Protein AF-A0A6G6WGW1-F1 (afdb_monomer_lite)

Foldseek 3Di:
DDDDDDDDDDDDDPPPPDQVVQLVLVQVVVCVQFPPPKDRKDKWLADPPDPPQFPDKWKWFFPPASSHGFKTFTLLALLSLVVLVVRDDPPPVCVVVSVVSSVCSNVVVSNVVSGIMIMMTHTPVCVVVTDGNQVVVCVVLVAGWDWMWGSHDDDPLDWIKIQIAGSNGDTPDIDTDQPDPNNVVVRVVVVVVVVVVVVVVDPDDDDDPPDDPDPPPDDDDDDDDDDDDDDDDDDDDDDDDDDDDDDDDDDDDDDDDDD

Organism: NCBI:txid2712223

Structure (mmCIF, N/CA/C/O backbone):
data_AF-A0A6G6WGW1-F1
#
_entry.id   AF-A0A6G6WGW1-F1
#
loop_
_atom_site.group_PDB
_atom_site.id
_atom_site.type_symbol
_atom_site.label_atom_id
_atom_site.label_alt_id
_atom_site.label_comp_id
_atom_site.label_asym_id
_atom_site.label_entity_id
_atom_site.label_seq_id
_atom_site.pdbx_PDB_ins_code
_atom_site.Cartn_x
_atom_site.Cartn_y
_atom_site.Cartn_z
_atom_site.occupancy
_atom_site.B_iso_or_equiv
_atom_site.auth_seq_id
_atom_site.auth_comp_id
_atom_site.auth_asym_id
_atom_site.auth_atom_id
_atom_site.pdbx_PDB_model_num
ATOM 1 N N . MET A 1 1 ? -21.295 14.536 -57.685 1.00 41.16 1 MET A N 1
ATOM 2 C CA . MET A 1 1 ? -21.257 14.049 -56.289 1.00 41.16 1 MET A CA 1
ATOM 3 C C . MET A 1 1 ? -19.932 13.337 -56.088 1.00 41.16 1 MET A C 1
ATOM 5 O O . MET A 1 1 ? -19.728 12.278 -56.663 1.00 41.16 1 MET A O 1
ATOM 9 N N . THR A 1 2 ? -18.999 13.982 -55.393 1.00 29.92 2 THR A N 1
ATOM 10 C CA . THR A 1 2 ? -17.590 13.571 -55.320 1.00 29.92 2 THR A CA 1
ATOM 11 C C . THR A 1 2 ? -17.346 12.821 -54.016 1.00 29.92 2 THR A C 1
ATOM 13 O O . THR A 1 2 ? -17.628 13.341 -52.940 1.00 29.92 2 THR A O 1
ATOM 16 N N . VAL A 1 3 ? -16.854 11.587 -54.122 1.00 37.38 3 VAL A N 1
ATOM 17 C CA . VAL A 1 3 ? -16.514 10.716 -52.991 1.00 37.38 3 VAL A CA 1
ATOM 18 C C . VAL A 1 3 ? -15.101 11.061 -52.520 1.00 37.38 3 VAL A C 1
ATOM 20 O O . VAL A 1 3 ? -14.126 10.770 -53.211 1.00 37.38 3 VAL A O 1
ATOM 23 N N . THR A 1 4 ? -14.984 11.680 -51.344 1.00 33.56 4 THR A N 1
ATOM 24 C CA . THR A 1 4 ? -13.693 11.932 -50.688 1.00 33.56 4 THR A CA 1
ATOM 25 C C . THR A 1 4 ? -13.312 10.730 -49.831 1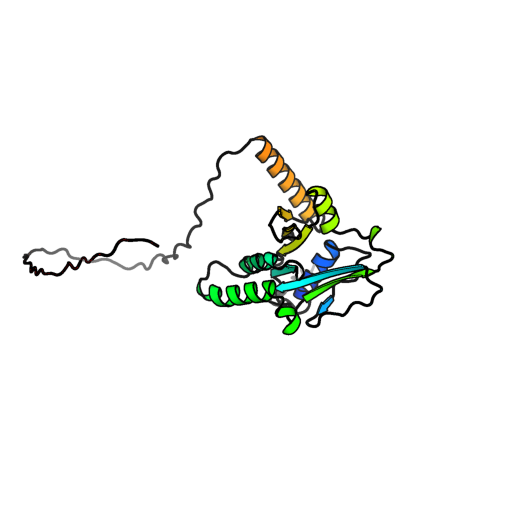.00 33.56 4 THR A C 1
ATOM 27 O O . THR A 1 4 ? -13.997 10.370 -48.876 1.00 33.56 4 THR A O 1
ATOM 30 N N . ARG A 1 5 ? -12.204 10.093 -50.206 1.00 31.05 5 ARG A N 1
ATOM 31 C CA . ARG A 1 5 ? -11.598 8.938 -49.542 1.00 31.05 5 ARG A CA 1
ATOM 32 C C . ARG A 1 5 ? -10.909 9.395 -48.250 1.00 31.05 5 ARG A C 1
ATOM 34 O O . ARG A 1 5 ? -10.010 10.227 -48.303 1.00 31.05 5 ARG A O 1
ATOM 41 N N . ALA A 1 6 ? -11.327 8.855 -47.106 1.00 35.00 6 ALA A N 1
ATOM 42 C CA . ALA A 1 6 ? -10.693 9.110 -45.815 1.00 35.00 6 ALA A CA 1
ATOM 43 C C . ALA A 1 6 ? -9.309 8.440 -45.735 1.00 35.00 6 ALA A C 1
ATOM 45 O O . ALA A 1 6 ? -9.146 7.257 -46.044 1.00 35.00 6 ALA A O 1
ATOM 46 N N . THR A 1 7 ? -8.316 9.223 -45.330 1.00 39.44 7 THR A N 1
ATOM 47 C CA . THR A 1 7 ? -6.932 8.831 -45.038 1.00 39.44 7 THR A CA 1
ATOM 48 C C . THR A 1 7 ? -6.892 7.903 -43.814 1.00 39.44 7 THR A C 1
ATOM 50 O O . THR A 1 7 ? -7.608 8.170 -42.846 1.00 39.44 7 THR A O 1
ATOM 53 N N . PRO A 1 8 ? -6.077 6.831 -43.789 1.00 36.69 8 PRO A N 1
ATOM 54 C CA . PRO A 1 8 ? -5.968 5.988 -42.605 1.00 36.69 8 PRO A CA 1
ATOM 55 C C . PRO A 1 8 ? -5.251 6.745 -41.482 1.00 36.69 8 PRO A C 1
ATOM 57 O O . PRO A 1 8 ? -4.167 7.294 -41.682 1.00 36.69 8 PRO A O 1
ATOM 60 N N . ALA A 1 9 ? -5.868 6.759 -40.300 1.00 38.53 9 ALA A N 1
ATOM 61 C CA . ALA A 1 9 ? -5.257 7.250 -39.076 1.00 38.53 9 ALA A CA 1
ATOM 62 C C . ALA A 1 9 ? -3.968 6.465 -38.794 1.00 38.53 9 ALA A C 1
ATOM 64 O O . ALA A 1 9 ? -3.958 5.233 -38.753 1.00 38.53 9 ALA A O 1
ATOM 65 N N . THR A 1 10 ? -2.876 7.200 -38.621 1.00 35.84 10 THR A N 1
ATOM 66 C CA . THR A 1 10 ? -1.578 6.695 -38.197 1.00 35.84 10 THR A CA 1
ATOM 67 C C . THR A 1 10 ? -1.739 5.963 -36.868 1.00 35.84 10 THR A C 1
ATOM 69 O O . THR A 1 10 ? -2.192 6.521 -35.871 1.00 35.84 10 THR A O 1
ATOM 72 N N . ASN A 1 11 ? -1.393 4.681 -36.883 1.00 35.88 11 ASN A N 1
ATOM 73 C CA . ASN A 1 11 ? -1.438 3.786 -35.741 1.00 35.88 11 ASN A CA 1
ATOM 74 C C . ASN A 1 11 ? -0.306 4.186 -34.777 1.00 35.88 11 ASN A C 1
ATOM 76 O O . ASN A 1 11 ? 0.854 3.834 -34.994 1.00 35.88 11 ASN A O 1
ATOM 80 N N . THR A 1 12 ? -0.615 4.998 -33.765 1.00 41.59 12 THR A N 1
ATOM 81 C CA . THR A 1 12 ? 0.349 5.383 -32.726 1.00 41.59 12 THR A CA 1
ATOM 82 C C . THR A 1 12 ? 0.582 4.190 -31.803 1.00 41.59 12 THR A C 1
ATOM 84 O O . THR A 1 12 ? -0.305 3.786 -31.054 1.00 41.59 12 THR A O 1
ATOM 87 N N . ASP A 1 13 ? 1.784 3.625 -31.873 1.00 32.69 13 ASP A N 1
ATOM 88 C CA . ASP A 1 13 ? 2.286 2.578 -30.983 1.00 32.69 13 ASP A CA 1
ATOM 89 C C . ASP A 1 13 ? 2.139 3.000 -29.497 1.00 32.69 13 ASP A C 1
ATOM 91 O O . ASP A 1 13 ? 2.708 4.019 -29.092 1.00 32.69 13 ASP A O 1
ATOM 95 N N . PRO A 1 14 ? 1.398 2.255 -28.649 1.00 40.69 14 PRO A N 1
ATOM 96 C CA . PRO A 1 14 ? 1.191 2.595 -27.237 1.00 40.69 14 PRO A CA 1
ATOM 97 C C . PRO A 1 14 ? 2.429 2.376 -26.343 1.00 40.69 14 PRO A C 1
ATOM 99 O O . PRO A 1 14 ? 2.333 2.470 -25.119 1.00 40.69 14 PRO A O 1
ATOM 102 N N . SER A 1 15 ? 3.601 2.088 -26.913 1.00 38.56 15 SER A N 1
ATOM 103 C CA . SER A 1 15 ? 4.801 1.708 -26.153 1.00 38.56 15 SER A CA 1
ATOM 104 C C . SER A 1 15 ? 5.638 2.883 -25.616 1.00 38.56 15 SER A C 1
ATOM 106 O O . SER A 1 15 ? 6.600 2.660 -24.875 1.00 38.56 15 SER A O 1
ATOM 108 N N . ALA A 1 16 ? 5.275 4.133 -25.914 1.00 38.50 16 ALA A N 1
ATOM 109 C CA . ALA A 1 16 ? 5.949 5.321 -25.384 1.00 38.50 16 ALA A CA 1
ATOM 110 C C . ALA A 1 16 ? 5.237 5.871 -24.130 1.00 38.50 16 ALA A C 1
ATOM 112 O O . ALA A 1 16 ? 4.628 6.939 -24.148 1.00 38.50 16 ALA A O 1
ATOM 113 N N . GLU A 1 17 ? 5.310 5.145 -23.009 1.00 46.69 17 GLU A N 1
ATOM 114 C CA . GLU A 1 17 ? 4.933 5.700 -21.700 1.00 46.69 17 GLU A CA 1
ATOM 115 C C . GLU A 1 17 ? 5.884 6.862 -21.348 1.00 46.69 17 GLU A C 1
ATOM 117 O O . GLU A 1 17 ? 7.039 6.648 -20.969 1.00 46.69 17 GLU A O 1
ATOM 122 N N . SER A 1 18 ? 5.405 8.105 -21.470 1.00 43.75 18 SER A N 1
ATOM 123 C CA . SER A 1 18 ? 6.143 9.298 -21.039 1.00 43.75 18 SER A CA 1
ATOM 124 C C . SER A 1 18 ? 6.570 9.171 -19.566 1.00 43.75 18 SER A C 1
ATOM 126 O O . SER A 1 18 ? 5.731 8.844 -18.723 1.00 43.75 18 SER A O 1
ATOM 128 N N . PRO A 1 19 ? 7.829 9.486 -19.196 1.00 42.78 19 PRO A N 1
ATOM 129 C CA . PRO A 1 19 ? 8.365 9.286 -17.841 1.00 42.78 19 PRO A CA 1
ATOM 130 C C . PRO A 1 19 ? 7.548 9.931 -16.709 1.00 42.78 19 PRO A C 1
ATOM 132 O O . PRO A 1 19 ? 7.599 9.459 -15.573 1.00 42.78 19 PRO A O 1
ATOM 135 N N . GLY A 1 20 ? 6.788 10.990 -17.010 1.00 55.84 20 GLY A N 1
ATOM 136 C CA . GLY A 1 20 ? 5.889 11.654 -16.065 1.00 55.84 20 GLY A CA 1
ATOM 137 C C . GLY A 1 20 ? 4.577 10.905 -15.802 1.00 55.84 20 GLY A C 1
ATOM 138 O O . GLY A 1 20 ? 4.024 11.027 -14.714 1.00 55.84 20 GLY A O 1
ATOM 139 N N . ALA A 1 21 ? 4.096 10.083 -16.740 1.00 59.78 21 ALA A N 1
ATOM 140 C CA . ALA A 1 21 ? 2.796 9.413 -16.638 1.00 59.78 21 ALA A CA 1
ATOM 141 C C . ALA A 1 21 ? 2.765 8.336 -15.539 1.00 59.78 21 ALA A C 1
ATOM 143 O O . ALA A 1 21 ? 1.763 8.169 -14.848 1.00 59.78 21 ALA A O 1
ATOM 144 N N . SER A 1 22 ? 3.879 7.636 -15.332 1.00 61.06 22 SER A N 1
ATOM 145 C CA . SER A 1 22 ? 3.984 6.551 -14.353 1.00 61.06 22 SER A CA 1
ATOM 146 C C . SER A 1 22 ? 4.086 7.040 -12.908 1.00 61.06 22 SER A C 1
ATOM 148 O O . SER A 1 22 ? 3.376 6.539 -12.037 1.00 61.06 22 SER A O 1
ATOM 150 N N . ALA A 1 23 ? 4.926 8.046 -12.643 1.00 70.44 23 ALA A N 1
ATOM 151 C CA . ALA A 1 23 ? 4.956 8.710 -11.339 1.00 70.44 23 ALA A CA 1
ATOM 152 C C . ALA A 1 23 ? 3.617 9.412 -11.061 1.00 70.44 23 ALA A C 1
ATOM 154 O O . ALA A 1 23 ? 3.115 9.347 -9.940 1.00 70.44 23 ALA A O 1
ATOM 155 N N . SER A 1 24 ? 3.001 9.985 -12.104 1.00 78.56 24 SER A N 1
ATOM 156 C CA . SER A 1 24 ? 1.653 10.549 -12.035 1.00 78.56 24 SER A CA 1
ATOM 157 C C . SER A 1 24 ? 0.616 9.512 -11.597 1.00 78.56 24 SER A C 1
ATOM 159 O O . SER A 1 24 ? -0.182 9.820 -10.722 1.00 78.56 24 SER A O 1
ATOM 161 N N . TYR A 1 25 ? 0.678 8.266 -12.085 1.00 82.62 25 TYR A N 1
ATOM 162 C CA . TYR A 1 25 ? -0.261 7.215 -11.670 1.00 82.62 25 TYR A CA 1
ATOM 163 C C . TYR A 1 25 ? -0.134 6.832 -10.186 1.00 82.62 25 TYR A C 1
ATOM 165 O O . TYR A 1 25 ? -1.142 6.694 -9.499 1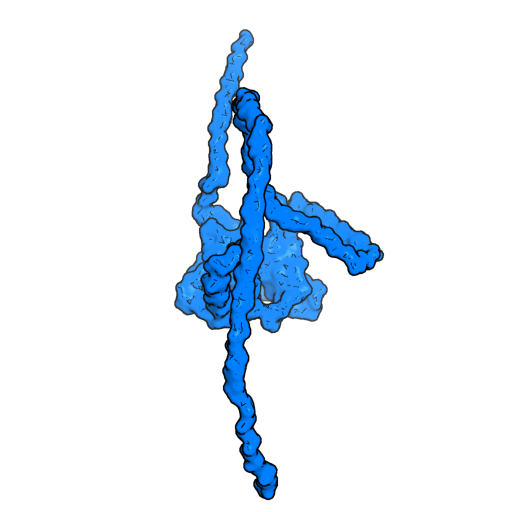.00 82.62 25 TYR A O 1
ATOM 173 N N . ALA A 1 26 ? 1.085 6.700 -9.649 1.00 86.75 26 ALA A N 1
ATOM 174 C CA . ALA A 1 26 ? 1.261 6.451 -8.213 1.00 86.75 26 ALA A CA 1
ATOM 175 C C . ALA A 1 26 ? 0.699 7.606 -7.362 1.00 86.75 26 ALA A C 1
ATOM 177 O O . ALA A 1 26 ? 0.034 7.362 -6.358 1.00 86.75 26 ALA A O 1
ATOM 178 N N . SER A 1 27 ? 0.917 8.853 -7.794 1.00 89.75 27 SER A N 1
ATOM 179 C CA . SER A 1 27 ? 0.338 10.045 -7.165 1.00 89.75 27 SER A CA 1
ATOM 180 C C . SER A 1 27 ? -1.186 10.135 -7.328 1.00 89.75 27 SER A C 1
ATOM 182 O O . SER A 1 27 ? -1.864 10.611 -6.427 1.00 89.75 27 SER A O 1
ATOM 184 N N . GLU A 1 28 ? -1.743 9.689 -8.453 1.00 89.00 28 GLU A N 1
ATOM 185 C CA . GLU A 1 28 ? -3.189 9.620 -8.708 1.00 89.00 28 GLU A CA 1
ATOM 186 C C . GLU A 1 28 ? -3.859 8.635 -7.748 1.00 89.00 28 GLU A C 1
ATOM 188 O O . GLU A 1 28 ? -4.812 8.996 -7.061 1.00 89.00 28 GLU A O 1
ATOM 193 N N . VAL A 1 29 ? -3.299 7.429 -7.618 1.00 89.75 29 VAL A N 1
ATOM 194 C CA . VAL A 1 29 ? -3.785 6.442 -6.647 1.00 89.75 29 VAL A CA 1
ATOM 195 C C . VAL A 1 29 ? -3.624 6.962 -5.219 1.00 89.75 29 VAL A C 1
ATOM 197 O O . VAL A 1 29 ? -4.532 6.809 -4.415 1.00 89.75 29 VAL A O 1
ATOM 200 N N . ALA A 1 30 ? -2.520 7.631 -4.892 1.00 92.06 30 ALA A N 1
ATOM 201 C CA . ALA A 1 30 ? -2.340 8.211 -3.566 1.00 92.06 30 ALA A CA 1
ATOM 202 C C . ALA A 1 30 ? -3.386 9.301 -3.242 1.00 92.06 30 ALA A C 1
ATOM 204 O O . ALA A 1 30 ? -3.954 9.285 -2.155 1.00 92.06 30 ALA A O 1
ATOM 205 N N . ARG A 1 31 ? -3.735 10.176 -4.198 1.00 92.69 31 ARG A N 1
ATOM 206 C CA . ARG A 1 31 ? -4.832 11.156 -4.029 1.00 92.69 31 ARG A CA 1
ATOM 207 C C . ARG A 1 31 ? -6.189 10.501 -3.789 1.00 92.69 31 ARG A C 1
ATOM 209 O O . ARG A 1 31 ? -7.001 11.046 -3.056 1.00 92.69 31 ARG A O 1
ATOM 216 N N . LEU A 1 32 ? -6.434 9.349 -4.407 1.00 92.12 32 LEU A N 1
ATOM 217 C CA . LEU A 1 32 ? -7.662 8.589 -4.187 1.00 92.12 32 LEU A CA 1
ATOM 218 C C . LEU A 1 32 ? -7.720 7.988 -2.775 1.00 92.12 32 LEU A C 1
ATOM 220 O O . LEU A 1 32 ? -8.778 7.964 -2.157 1.00 92.12 32 LEU A O 1
ATOM 224 N N . LEU A 1 33 ? -6.598 7.454 -2.290 1.00 92.88 33 LEU A N 1
ATOM 225 C CA . LEU A 1 33 ? -6.526 6.755 -1.003 1.00 92.88 33 LEU A CA 1
ATOM 226 C C . LEU A 1 33 ? -6.466 7.713 0.194 1.00 92.88 33 LEU A C 1
ATOM 228 O O . LEU A 1 33 ? -6.977 7.391 1.267 1.00 92.88 33 LEU A O 1
ATOM 232 N N . TRP A 1 34 ? -5.851 8.876 0.002 1.00 93.00 34 TRP A N 1
ATOM 233 C CA . TRP A 1 34 ? -5.705 9.936 0.994 1.00 93.00 34 TRP A CA 1
ATOM 234 C C . TRP A 1 34 ? -6.168 11.256 0.354 1.00 93.00 34 TRP A C 1
ATOM 236 O O . TRP A 1 34 ? -5.326 12.003 -0.162 1.00 93.00 34 TRP A O 1
ATOM 246 N N . PRO A 1 35 ? -7.497 11.491 0.298 1.00 91.31 35 PRO A N 1
ATOM 247 C CA . PRO A 1 35 ? -8.087 12.694 -0.295 1.00 91.31 35 PRO A CA 1
ATOM 248 C C . PRO A 1 35 ? -7.838 13.935 0.573 1.00 91.31 35 PRO A C 1
ATOM 250 O O . PRO A 1 35 ? -7.220 13.853 1.627 1.00 91.31 35 PRO A O 1
ATOM 253 N N . GLU A 1 36 ? -8.311 15.111 0.156 1.00 86.62 36 GLU A N 1
ATOM 254 C CA . GLU A 1 36 ? -8.275 16.296 1.024 1.00 86.62 36 GLU A CA 1
ATOM 255 C C . GLU A 1 36 ? -8.894 15.993 2.402 1.00 86.62 36 GLU A C 1
ATOM 257 O O . GLU A 1 36 ? -9.858 15.228 2.483 1.00 86.62 36 GLU A O 1
ATOM 262 N N . PRO A 1 37 ? -8.335 16.532 3.500 1.00 89.25 37 PRO A N 1
ATOM 263 C CA . PRO A 1 37 ? -7.342 17.603 3.617 1.00 89.25 37 PRO A CA 1
ATOM 264 C C . PRO A 1 37 ? -5.876 17.126 3.594 1.00 89.25 37 PRO A C 1
ATOM 266 O O . PRO A 1 37 ? -4.982 17.849 4.040 1.00 89.25 37 PRO A O 1
ATOM 269 N N . TRP A 1 38 ? -5.591 15.912 3.116 1.00 89.75 38 TRP A N 1
ATOM 270 C CA . TRP A 1 38 ? -4.210 15.479 2.925 1.00 89.75 38 TRP A CA 1
ATOM 271 C C . TRP A 1 38 ? -3.514 16.322 1.854 1.00 89.75 38 TRP A C 1
ATOM 273 O O . TRP A 1 38 ? -4.079 16.660 0.814 1.00 89.75 38 TRP A O 1
ATOM 283 N N . THR A 1 39 ? -2.243 16.632 2.093 1.00 90.00 39 THR A N 1
ATOM 284 C CA . THR A 1 39 ? -1.399 17.328 1.126 1.00 90.00 39 THR A CA 1
ATOM 285 C C . THR A 1 39 ? -1.251 16.506 -0.151 1.00 90.00 39 THR A C 1
ATOM 287 O O . THR A 1 39 ? -1.258 15.267 -0.145 1.00 90.00 39 THR A O 1
ATOM 290 N N . ALA A 1 40 ? -1.091 17.215 -1.271 1.00 88.12 40 ALA A N 1
ATOM 291 C CA . ALA A 1 40 ? -0.866 16.584 -2.560 1.00 88.12 40 ALA A CA 1
ATOM 292 C C . ALA A 1 40 ? 0.355 15.642 -2.487 1.00 88.12 40 ALA A C 1
ATOM 294 O O . ALA A 1 40 ? 1.408 16.047 -1.987 1.00 88.12 40 ALA A O 1
ATOM 295 N N . PRO A 1 41 ? 0.252 14.401 -2.998 1.00 90.69 41 PRO A N 1
ATOM 296 C CA . PRO A 1 41 ? 1.327 13.426 -2.899 1.00 90.69 41 PRO A CA 1
ATOM 297 C C . PRO A 1 41 ? 2.559 13.883 -3.665 1.00 90.69 41 PRO A C 1
ATOM 299 O O . PRO A 1 41 ? 2.515 14.093 -4.882 1.00 90.69 41 PRO A O 1
ATOM 302 N N . VAL A 1 42 ? 3.678 13.963 -2.948 1.00 88.94 42 VAL A N 1
ATOM 303 C CA . VAL A 1 42 ? 4.979 14.325 -3.507 1.00 88.94 42 VAL A CA 1
ATOM 304 C C . VAL A 1 42 ? 5.860 13.089 -3.553 1.00 88.94 42 VAL A C 1
ATOM 306 O O . VAL A 1 42 ? 6.048 12.404 -2.550 1.00 88.94 42 VAL A O 1
ATOM 309 N N . VAL A 1 43 ? 6.437 12.816 -4.722 1.00 89.31 43 VAL A N 1
ATOM 310 C CA . VAL A 1 43 ? 7.462 11.784 -4.875 1.00 89.31 43 VAL A CA 1
ATOM 311 C C . VAL A 1 43 ? 8.830 12.444 -4.798 1.00 89.31 43 VAL A C 1
ATOM 313 O O . VAL A 1 43 ? 9.175 13.271 -5.641 1.00 89.31 43 VAL A O 1
ATOM 316 N N . SER A 1 44 ? 9.633 12.070 -3.808 1.00 86.94 44 SER A N 1
ATOM 317 C CA . SER A 1 44 ? 10.988 12.591 -3.636 1.00 86.94 44 SER A CA 1
ATOM 318 C C . SER A 1 44 ? 11.955 11.487 -3.215 1.00 86.94 44 SER A C 1
ATOM 320 O O . SER A 1 44 ? 11.564 10.389 -2.830 1.00 86.94 44 SER A O 1
ATOM 322 N N . ARG A 1 45 ? 13.253 11.772 -3.316 1.00 87.06 45 ARG A N 1
ATOM 323 C CA . ARG A 1 45 ? 14.322 10.916 -2.772 1.00 87.06 45 ARG A CA 1
ATOM 324 C C . ARG A 1 45 ? 14.806 11.377 -1.404 1.00 87.06 45 ARG A C 1
ATOM 326 O O . ARG A 1 45 ? 15.588 10.696 -0.764 1.00 87.06 45 ARG A O 1
ATOM 333 N N . ILE A 1 46 ? 14.367 12.552 -0.974 1.00 79.38 46 ILE A N 1
ATOM 334 C CA . ILE A 1 46 ? 14.766 13.157 0.289 1.00 79.38 46 ILE A CA 1
ATOM 335 C C . ILE A 1 46 ? 13.545 13.129 1.190 1.00 79.38 46 ILE A C 1
ATOM 337 O O . ILE A 1 46 ? 12.466 13.589 0.794 1.00 79.38 46 ILE A O 1
ATOM 341 N N . ARG A 1 47 ? 13.714 12.596 2.401 1.00 73.56 47 ARG A N 1
ATOM 342 C CA . ARG A 1 47 ? 12.672 12.667 3.419 1.00 73.56 47 ARG A CA 1
ATOM 343 C C . ARG A 1 47 ? 12.425 14.134 3.736 1.00 73.56 47 ARG A C 1
ATOM 345 O O . ARG A 1 47 ? 13.340 14.845 4.153 1.00 73.56 47 ARG A O 1
ATOM 352 N N . ARG A 1 48 ? 11.206 14.608 3.494 1.00 69.62 48 ARG A N 1
ATOM 353 C CA . ARG A 1 48 ? 10.870 15.988 3.812 1.00 69.62 48 ARG A CA 1
ATOM 354 C C . ARG A 1 48 ? 10.705 16.040 5.322 1.00 69.62 48 ARG A C 1
ATOM 356 O O . ARG A 1 48 ? 9.828 15.378 5.867 1.00 69.62 48 ARG A O 1
ATOM 363 N N . ARG A 1 49 ? 11.559 16.799 6.010 1.00 65.38 49 ARG A N 1
ATOM 364 C CA . ARG A 1 49 ? 11.338 17.080 7.429 1.00 65.38 49 ARG A CA 1
ATOM 365 C C . ARG A 1 49 ? 10.069 17.917 7.512 1.00 65.38 49 ARG A C 1
ATOM 367 O O . ARG A 1 49 ? 10.065 19.077 7.110 1.00 65.38 49 ARG A O 1
ATOM 374 N N . GLN A 1 50 ? 8.980 17.295 7.936 1.00 65.81 50 GLN A N 1
ATOM 375 C CA . GLN A 1 50 ? 7.736 18.012 8.153 1.00 65.81 50 GLN A CA 1
ATOM 376 C C . GLN A 1 50 ? 7.894 18.858 9.417 1.00 65.81 50 GLN A C 1
ATOM 378 O O . GLN A 1 50 ? 8.460 18.397 10.409 1.00 65.81 50 GLN A O 1
ATOM 383 N N . GLY A 1 51 ? 7.493 20.128 9.340 1.00 61.97 51 GLY A N 1
ATOM 384 C CA . GLY A 1 51 ? 7.497 21.017 10.499 1.00 61.97 51 GLY A CA 1
ATOM 385 C C . GLY A 1 51 ? 6.502 20.538 11.558 1.00 61.97 51 GLY A C 1
ATOM 386 O O . GLY A 1 51 ? 5.624 19.731 11.264 1.00 61.97 51 GLY A O 1
ATOM 387 N N . ALA A 1 52 ? 6.600 21.078 12.775 1.00 63.47 52 ALA A N 1
ATOM 388 C CA . ALA A 1 52 ? 5.727 20.733 13.907 1.00 63.47 52 ALA A CA 1
ATOM 389 C C . ALA A 1 52 ? 4.215 20.979 13.663 1.00 63.47 52 ALA A C 1
ATOM 391 O O . ALA A 1 52 ? 3.391 20.611 14.490 1.00 63.47 52 ALA A O 1
ATOM 392 N N . ALA A 1 53 ? 3.848 21.587 12.530 1.00 73.44 53 ALA A N 1
ATOM 393 C CA . ALA A 1 53 ? 2.477 21.872 12.115 1.00 73.44 53 ALA A CA 1
ATOM 394 C C . ALA A 1 53 ? 1.726 20.677 11.480 1.00 73.44 53 ALA A C 1
ATOM 396 O O . ALA A 1 53 ? 0.568 20.833 11.094 1.00 73.44 53 ALA A O 1
ATOM 397 N N . HIS A 1 54 ? 2.351 19.502 11.342 1.00 72.88 54 HIS A N 1
ATOM 398 C CA . HIS A 1 54 ? 1.703 18.296 10.810 1.00 72.88 54 HIS A CA 1
ATOM 399 C C . HIS A 1 54 ? 1.595 17.201 11.879 1.00 72.88 54 HIS A C 1
ATOM 401 O O . HIS A 1 54 ? 2.599 16.824 12.481 1.00 72.88 54 HIS A O 1
ATOM 407 N N . VAL A 1 55 ? 0.388 16.656 12.078 1.00 76.06 55 VAL A N 1
ATOM 408 C CA . VAL A 1 55 ? 0.111 15.587 13.067 1.00 76.06 55 VAL A CA 1
ATOM 409 C C . VAL A 1 55 ? 0.271 14.190 12.476 1.00 76.06 55 VAL A C 1
ATOM 411 O O . VAL A 1 55 ? 0.551 13.237 13.200 1.00 76.06 55 VAL A O 1
ATOM 414 N N . SER A 1 56 ? 0.108 14.029 11.162 1.00 79.50 56 SER A N 1
ATOM 415 C CA . SER A 1 56 ? 0.190 12.715 10.524 1.00 79.50 56 SER A CA 1
ATOM 416 C C . SER A 1 56 ? 0.868 12.785 9.167 1.00 79.50 56 SER A C 1
ATOM 418 O O . SER A 1 56 ? 0.469 13.559 8.303 1.00 79.50 56 SER A O 1
ATOM 420 N N . SER A 1 57 ? 1.876 11.930 8.986 1.00 85.88 57 SER A N 1
ATOM 421 C CA . SER A 1 57 ? 2.588 11.717 7.725 1.00 85.88 57 SER A CA 1
ATOM 422 C C . SER A 1 57 ? 2.397 10.274 7.256 1.00 85.88 57 SER A C 1
ATOM 424 O O . SER A 1 57 ? 2.293 9.354 8.075 1.00 85.88 57 SER A O 1
ATOM 426 N N . ARG A 1 58 ? 2.330 10.078 5.940 1.00 90.62 58 ARG A N 1
ATOM 427 C CA . ARG A 1 58 ? 2.358 8.776 5.272 1.00 90.62 58 ARG A CA 1
ATOM 428 C C . ARG A 1 58 ? 3.496 8.769 4.280 1.00 90.62 58 ARG A C 1
ATOM 430 O O . ARG A 1 58 ? 3.605 9.637 3.416 1.00 90.62 58 ARG A O 1
ATOM 437 N N . GLU A 1 59 ? 4.349 7.771 4.436 1.00 92.44 59 GLU A N 1
ATOM 438 C CA . GLU A 1 59 ? 5.562 7.603 3.660 1.00 92.44 59 GLU A CA 1
ATOM 439 C C . GLU A 1 59 ? 5.564 6.192 3.083 1.00 92.44 59 GLU A C 1
ATOM 441 O O . GLU A 1 59 ? 5.457 5.213 3.823 1.00 92.44 59 GLU A O 1
ATOM 446 N N . ALA A 1 60 ? 5.687 6.076 1.764 1.00 94.12 60 ALA A N 1
ATOM 447 C CA . ALA A 1 60 ? 5.738 4.787 1.091 1.00 94.12 60 ALA A CA 1
ATOM 448 C C . ALA A 1 60 ? 6.878 4.740 0.074 1.00 94.12 60 ALA A C 1
ATOM 450 O O . ALA A 1 60 ? 6.969 5.579 -0.825 1.00 94.12 60 ALA A O 1
ATOM 451 N N . TYR A 1 61 ? 7.742 3.733 0.177 1.00 94.56 61 TYR A N 1
ATOM 452 C CA . TYR A 1 61 ? 8.773 3.475 -0.821 1.00 94.56 61 TYR A CA 1
ATOM 453 C C . TYR A 1 61 ? 8.137 3.061 -2.147 1.00 94.56 61 TYR A C 1
ATOM 455 O O . TYR A 1 61 ? 7.264 2.190 -2.195 1.00 94.56 61 TYR A O 1
ATOM 463 N N . VAL A 1 62 ? 8.608 3.661 -3.238 1.00 93.06 62 VAL A N 1
ATOM 464 C CA . VAL A 1 62 ? 8.121 3.389 -4.592 1.00 93.06 62 VAL A CA 1
ATOM 465 C C . VAL A 1 62 ? 9.021 2.347 -5.243 1.00 93.06 62 VAL A C 1
ATOM 467 O O . VAL A 1 62 ? 10.216 2.583 -5.431 1.00 93.06 62 VAL A O 1
ATOM 470 N N . PHE A 1 63 ? 8.457 1.205 -5.632 1.00 91.19 63 PHE A N 1
ATOM 471 C CA . PHE A 1 63 ? 9.215 0.121 -6.250 1.00 91.19 63 PHE A CA 1
ATOM 472 C C . PHE A 1 63 ? 8.730 -0.262 -7.651 1.00 91.19 63 PHE A C 1
ATOM 474 O O . PHE A 1 63 ? 7.532 -0.201 -7.924 1.00 91.19 63 PHE A O 1
ATOM 481 N N . PRO A 1 64 ? 9.636 -0.760 -8.518 1.00 86.75 64 PRO A N 1
ATOM 482 C CA . PRO A 1 64 ? 11.092 -0.730 -8.350 1.00 86.75 64 PRO A CA 1
ATOM 483 C C . PRO A 1 64 ? 11.667 0.672 -8.602 1.00 86.75 64 PRO A C 1
ATOM 485 O O . PRO A 1 64 ? 12.796 0.949 -8.225 1.00 86.75 64 PRO A O 1
ATOM 488 N N . SER A 1 65 ? 10.910 1.549 -9.267 1.00 87.50 65 SER A N 1
ATOM 489 C CA . SER A 1 65 ? 11.298 2.930 -9.552 1.00 87.50 65 SER A CA 1
ATOM 490 C C . SER A 1 65 ? 10.065 3.792 -9.825 1.00 87.50 65 SER A C 1
ATOM 492 O O . SER A 1 65 ? 8.985 3.274 -10.103 1.00 87.50 65 SER A O 1
ATOM 494 N N . THR A 1 66 ? 10.243 5.113 -9.841 1.00 87.75 66 THR A N 1
ATOM 495 C CA . THR A 1 66 ? 9.187 6.084 -10.177 1.00 87.75 66 THR A CA 1
ATOM 496 C C . THR A 1 66 ? 8.752 6.039 -11.641 1.00 87.75 66 THR A C 1
ATOM 498 O O . THR A 1 66 ? 7.637 6.437 -11.959 1.00 87.75 66 THR A O 1
ATOM 501 N N . ARG A 1 67 ? 9.607 5.534 -12.541 1.00 84.38 67 ARG A N 1
ATOM 502 C CA . ARG A 1 67 ? 9.300 5.421 -13.978 1.00 84.38 67 ARG A CA 1
ATOM 503 C C . ARG A 1 67 ? 8.354 4.269 -14.293 1.00 84.38 67 ARG A C 1
ATOM 505 O O . ARG A 1 67 ? 7.675 4.307 -15.310 1.00 84.38 67 ARG A O 1
ATOM 512 N N . ARG A 1 68 ? 8.340 3.226 -13.463 1.00 83.81 68 ARG A N 1
ATOM 513 C CA . ARG A 1 68 ? 7.474 2.050 -13.625 1.00 83.81 68 ARG A CA 1
ATOM 514 C C . ARG A 1 68 ? 7.036 1.546 -12.251 1.00 83.81 68 ARG A C 1
ATOM 516 O O . ARG A 1 68 ? 7.445 0.449 -11.878 1.00 83.81 68 ARG A O 1
ATOM 523 N N . PRO A 1 69 ? 6.273 2.332 -11.475 1.00 88.56 69 PRO A N 1
ATOM 524 C CA . PRO A 1 69 ? 5.886 1.935 -10.138 1.00 88.56 69 PRO A CA 1
ATOM 525 C C . PRO A 1 69 ? 4.936 0.739 -10.227 1.00 88.56 69 PRO A C 1
ATOM 527 O O . PRO A 1 69 ? 3.980 0.717 -11.001 1.00 88.56 69 PRO A O 1
ATOM 530 N N . ARG A 1 70 ? 5.248 -0.298 -9.459 1.00 88.25 70 ARG A N 1
ATOM 531 C CA . ARG A 1 70 ? 4.505 -1.559 -9.372 1.00 88.25 70 ARG A CA 1
ATOM 532 C C . ARG A 1 70 ? 3.951 -1.774 -7.977 1.00 88.25 70 ARG A C 1
ATOM 534 O O . ARG A 1 70 ? 2.884 -2.367 -7.849 1.00 88.25 70 ARG A O 1
ATOM 541 N N . VAL A 1 71 ? 4.678 -1.321 -6.957 1.00 92.00 71 VAL A N 1
ATOM 542 C CA . VAL A 1 71 ? 4.302 -1.474 -5.553 1.00 92.00 71 VAL A CA 1
ATOM 543 C C . VAL A 1 71 ? 4.695 -0.217 -4.775 1.00 92.00 71 VAL A C 1
ATOM 545 O O . VAL A 1 71 ? 5.794 0.305 -4.975 1.00 92.00 71 VAL A O 1
ATOM 548 N N . LEU A 1 72 ? 3.808 0.245 -3.895 1.00 94.50 72 LEU A N 1
ATOM 549 C CA . LEU A 1 72 ? 4.088 1.203 -2.828 1.00 94.50 72 LEU A CA 1
ATOM 550 C C . LEU A 1 72 ? 4.150 0.435 -1.508 1.00 94.50 72 LEU A C 1
ATOM 552 O O . LEU A 1 72 ? 3.211 -0.294 -1.181 1.00 94.50 72 LEU A O 1
ATOM 556 N N . VAL A 1 73 ? 5.256 0.569 -0.781 1.00 94.81 73 VAL A N 1
ATOM 557 C CA . VAL A 1 73 ? 5.509 -0.174 0.462 1.00 94.81 73 VAL A CA 1
ATOM 558 C C . VAL A 1 73 ? 5.599 0.811 1.629 1.00 94.81 73 VAL A C 1
ATOM 560 O O . VAL A 1 73 ? 6.466 1.684 1.563 1.00 94.81 73 VAL A O 1
ATOM 563 N N . PRO A 1 74 ? 4.758 0.697 2.674 1.00 94.75 74 PRO A N 1
ATOM 564 C CA . PRO A 1 74 ? 4.808 1.578 3.841 1.00 94.75 74 PRO A CA 1
ATOM 565 C C . PRO A 1 74 ? 6.207 1.630 4.466 1.00 94.75 74 PRO A C 1
ATOM 567 O O . PRO A 1 74 ? 6.806 0.600 4.771 1.00 94.75 74 PRO A O 1
ATOM 570 N N . ALA A 1 75 ? 6.746 2.832 4.658 1.00 92.38 75 ALA A N 1
ATOM 571 C CA . ALA A 1 75 ? 8.080 3.024 5.229 1.00 92.38 75 ALA A CA 1
ATOM 572 C C . ALA A 1 75 ? 8.080 2.939 6.768 1.00 92.38 75 ALA A C 1
ATOM 574 O O . ALA A 1 75 ? 9.114 2.687 7.399 1.00 92.38 75 ALA A O 1
ATOM 575 N N . ASP A 1 76 ? 6.920 3.136 7.393 1.00 90.69 76 ASP A N 1
ATOM 576 C CA . ASP A 1 76 ? 6.735 3.100 8.839 1.00 90.69 76 ASP A CA 1
ATOM 577 C C . ASP A 1 76 ? 6.387 1.704 9.379 1.00 90.69 76 ASP A C 1
ATOM 579 O O . ASP A 1 76 ? 6.491 1.509 10.586 1.00 90.69 76 ASP A O 1
ATOM 583 N N . VAL A 1 77 ? 6.139 0.711 8.514 1.00 92.31 77 VAL A N 1
ATOM 584 C CA . VAL A 1 77 ? 5.883 -0.691 8.899 1.00 92.31 77 VAL A CA 1
ATOM 585 C C . VAL A 1 77 ? 6.973 -1.615 8.343 1.00 92.31 77 VAL A C 1
ATOM 587 O O . VAL A 1 77 ? 6.882 -2.050 7.193 1.00 92.31 77 VAL A O 1
ATOM 590 N N . PRO A 1 78 ? 8.014 -1.967 9.124 1.00 90.12 78 PRO A N 1
ATOM 591 C CA . PRO A 1 78 ? 9.153 -2.752 8.639 1.00 90.12 78 PRO A CA 1
ATOM 592 C C . PRO A 1 78 ? 8.787 -4.121 8.058 1.00 90.12 78 PRO A C 1
ATOM 594 O O . PRO A 1 78 ? 9.434 -4.582 7.113 1.00 90.12 78 PRO A O 1
ATOM 597 N N . ALA A 1 79 ? 7.760 -4.788 8.596 1.00 89.44 79 ALA A N 1
ATOM 598 C CA . ALA A 1 79 ? 7.354 -6.106 8.106 1.00 89.44 79 ALA A CA 1
ATOM 599 C C . ALA A 1 79 ? 6.709 -6.046 6.708 1.00 89.44 79 ALA A C 1
ATOM 601 O O . ALA A 1 79 ? 6.795 -7.019 5.951 1.00 89.44 79 ALA A O 1
ATOM 602 N N . SER A 1 80 ? 6.197 -4.875 6.298 1.00 91.06 80 SER A N 1
ATOM 603 C CA . SER A 1 80 ? 5.668 -4.645 4.946 1.00 91.06 80 SER A CA 1
ATOM 604 C C . SER A 1 80 ? 6.725 -4.837 3.847 1.00 91.06 80 SER A C 1
ATOM 606 O O . SER A 1 80 ? 6.379 -5.011 2.679 1.00 91.06 80 SER A O 1
ATOM 608 N N . ALA A 1 81 ? 8.014 -4.939 4.207 1.00 90.88 81 ALA A N 1
ATOM 609 C CA . ALA A 1 81 ? 9.088 -5.412 3.336 1.00 90.88 81 ALA A CA 1
ATOM 610 C C . ALA A 1 81 ? 8.718 -6.685 2.556 1.00 90.88 81 ALA A C 1
ATOM 612 O O . ALA A 1 81 ? 9.121 -6.835 1.403 1.00 90.88 81 ALA A O 1
ATOM 613 N N . ALA A 1 82 ? 7.900 -7.576 3.126 1.00 88.50 82 ALA A N 1
ATOM 614 C CA . ALA A 1 82 ? 7.405 -8.764 2.434 1.00 88.50 82 ALA A CA 1
ATOM 615 C C . ALA A 1 82 ? 6.612 -8.450 1.145 1.00 88.50 82 ALA A C 1
ATOM 617 O O . ALA A 1 82 ? 6.476 -9.318 0.289 1.00 88.50 82 ALA A O 1
ATOM 618 N N . MET A 1 83 ? 6.131 -7.225 0.934 1.00 90.38 83 MET A N 1
ATOM 619 C CA . MET A 1 83 ? 5.493 -6.808 -0.322 1.00 90.38 83 MET A CA 1
ATOM 620 C C . MET A 1 83 ? 6.458 -6.702 -1.493 1.00 90.38 83 MET A C 1
ATOM 622 O O . MET A 1 83 ? 6.050 -6.903 -2.640 1.00 90.38 83 MET A O 1
ATOM 626 N N . VAL A 1 84 ? 7.743 -6.448 -1.226 1.00 87.62 84 VAL A N 1
ATOM 627 C CA . VAL A 1 84 ? 8.803 -6.427 -2.249 1.00 87.62 84 VAL A CA 1
ATOM 628 C C . VAL A 1 84 ? 8.840 -7.762 -3.002 1.00 87.62 84 VAL A C 1
ATOM 630 O O . VAL A 1 84 ? 9.220 -7.839 -4.171 1.00 87.62 84 VAL A O 1
ATOM 633 N N . ARG A 1 85 ? 8.313 -8.822 -2.382 1.00 84.31 85 ARG A N 1
ATOM 634 C CA . ARG A 1 85 ? 8.117 -10.128 -3.000 1.00 84.31 85 ARG A CA 1
ATOM 635 C C . ARG A 1 85 ? 7.295 -10.128 -4.277 1.00 84.31 85 ARG A C 1
ATOM 637 O O . ARG A 1 85 ? 7.467 -11.018 -5.107 1.00 84.31 85 ARG A O 1
ATOM 644 N N . ARG A 1 86 ? 6.444 -9.126 -4.452 1.00 79.06 86 ARG A N 1
ATOM 645 C CA . ARG A 1 86 ? 5.529 -8.993 -5.585 1.00 79.06 86 ARG A CA 1
ATOM 646 C C . ARG A 1 86 ? 6.157 -8.290 -6.797 1.00 79.06 86 ARG A C 1
ATOM 648 O O . ARG A 1 86 ? 5.516 -8.211 -7.837 1.00 79.06 86 ARG A O 1
ATOM 655 N N . LEU A 1 87 ? 7.396 -7.793 -6.691 1.00 72.88 87 LEU A N 1
ATOM 656 C CA . LEU A 1 87 ? 8.072 -7.020 -7.748 1.00 72.88 87 LEU A CA 1
ATOM 657 C C . LEU A 1 87 ? 8.583 -7.836 -8.939 1.00 72.88 87 LEU A C 1
ATOM 659 O O . LEU A 1 87 ? 8.913 -7.251 -9.969 1.00 72.88 87 LEU A O 1
ATOM 663 N N . GLY A 1 88 ? 8.663 -9.159 -8.826 1.00 61.06 88 GLY A N 1
ATOM 664 C CA . GLY A 1 88 ? 9.197 -10.014 -9.879 1.00 61.06 88 GLY A CA 1
ATOM 665 C C . GLY A 1 88 ? 8.492 -11.360 -9.920 1.00 61.06 88 GLY A C 1
ATOM 666 O O . GLY A 1 88 ? 8.068 -11.876 -8.886 1.00 61.06 88 GLY A O 1
ATOM 667 N N . GLY A 1 89 ? 8.382 -11.922 -11.127 1.00 57.81 89 GLY A N 1
ATOM 668 C CA . GLY A 1 89 ? 7.972 -13.311 -11.325 1.00 57.81 89 GLY A CA 1
ATOM 669 C C . GLY A 1 89 ? 8.924 -14.286 -10.624 1.00 57.81 89 GLY A C 1
ATOM 670 O O . GLY A 1 89 ? 9.958 -13.889 -10.087 1.00 57.81 89 GLY A O 1
ATOM 671 N N . SER A 1 90 ? 8.594 -15.577 -10.646 1.00 55.06 90 SER A N 1
ATOM 672 C CA . SER A 1 90 ? 9.280 -16.689 -9.957 1.00 55.06 90 SER A CA 1
ATOM 673 C C . SER A 1 90 ? 10.750 -16.942 -10.361 1.00 55.06 90 SER A C 1
ATOM 675 O O . SER A 1 90 ? 11.307 -18.008 -10.089 1.00 55.06 90 SER A O 1
ATOM 677 N N . SER A 1 91 ? 11.404 -15.981 -11.011 1.00 60.47 91 SER A N 1
ATOM 678 C CA . SER A 1 91 ? 12.789 -16.033 -11.461 1.00 60.47 91 SER A CA 1
ATOM 679 C C . SER A 1 91 ? 13.752 -16.053 -10.275 1.00 60.47 91 SER A C 1
ATOM 681 O O . SER A 1 91 ? 14.046 -15.022 -9.667 1.00 60.47 91 SER A O 1
ATOM 683 N N . ARG A 1 92 ? 14.312 -17.235 -9.993 1.00 64.88 92 ARG A N 1
ATOM 684 C CA . ARG A 1 92 ? 15.327 -17.454 -8.945 1.00 64.88 92 ARG A CA 1
ATOM 685 C C . ARG A 1 92 ? 16.541 -16.522 -9.061 1.00 64.88 92 ARG A C 1
ATOM 687 O O . ARG A 1 92 ? 17.110 -16.153 -8.042 1.00 64.88 92 ARG A O 1
ATOM 694 N N . ALA A 1 93 ? 16.883 -16.077 -10.271 1.00 67.12 93 ALA A N 1
ATOM 695 C CA . ALA A 1 93 ? 17.988 -15.147 -10.518 1.00 67.12 93 ALA A CA 1
ATOM 696 C C . ALA A 1 93 ? 17.826 -13.781 -9.816 1.00 67.12 93 ALA A C 1
ATOM 698 O O . ALA A 1 93 ? 18.818 -13.136 -9.497 1.00 67.12 93 ALA A O 1
ATOM 699 N N . LEU A 1 94 ? 16.591 -13.347 -9.532 1.00 75.56 94 LEU A N 1
ATOM 700 C CA . LEU A 1 94 ? 16.319 -12.067 -8.862 1.00 75.56 94 LEU A CA 1
ATOM 701 C C . LEU A 1 94 ? 16.169 -12.199 -7.337 1.00 75.56 94 LEU A C 1
ATOM 703 O O . LEU A 1 94 ? 15.984 -11.194 -6.647 1.00 75.56 94 LEU A O 1
ATOM 707 N N . ALA A 1 95 ? 16.272 -13.415 -6.791 1.00 78.12 95 ALA A N 1
ATOM 708 C CA . ALA A 1 95 ? 16.158 -13.674 -5.359 1.00 78.12 95 ALA A CA 1
ATOM 709 C C . ALA A 1 95 ? 17.163 -12.890 -4.482 1.00 78.12 95 ALA A C 1
ATOM 711 O O . ALA A 1 95 ? 16.714 -12.315 -3.487 1.00 78.12 95 ALA A O 1
ATOM 712 N N . PRO A 1 96 ? 18.475 -12.792 -4.805 1.00 81.12 96 PRO A N 1
ATOM 713 C CA . PRO A 1 96 ? 19.419 -12.080 -3.939 1.00 81.12 96 PRO A CA 1
ATOM 714 C C . PRO A 1 96 ? 19.157 -10.570 -3.912 1.00 81.12 96 PRO A C 1
ATOM 716 O O . PRO A 1 96 ? 19.159 -9.966 -2.838 1.00 81.12 96 PRO A O 1
ATOM 719 N N . VAL A 1 97 ? 18.851 -9.977 -5.073 1.00 86.06 97 VAL A N 1
ATOM 720 C CA . VAL A 1 97 ? 18.477 -8.558 -5.193 1.00 86.06 97 VAL A CA 1
ATOM 721 C C . VAL A 1 97 ? 17.231 -8.278 -4.363 1.00 86.06 97 VAL A C 1
ATOM 723 O O . VAL A 1 97 ? 17.208 -7.349 -3.564 1.00 86.06 97 VAL A O 1
ATOM 726 N N . ARG A 1 98 ? 16.207 -9.124 -4.481 1.00 83.75 98 ARG A N 1
ATOM 727 C CA . ARG A 1 98 ? 14.979 -8.997 -3.697 1.00 83.75 98 ARG A CA 1
ATOM 728 C C . ARG A 1 98 ? 15.222 -9.129 -2.196 1.00 83.75 98 ARG A C 1
ATOM 730 O O . ARG A 1 98 ? 14.680 -8.334 -1.439 1.00 83.75 98 ARG A O 1
ATOM 737 N N . GLY A 1 99 ? 16.054 -10.077 -1.767 1.00 85.75 99 GLY A N 1
ATOM 738 C CA . GLY A 1 99 ? 16.436 -10.208 -0.362 1.00 85.75 99 GLY A CA 1
ATOM 739 C C . GLY A 1 99 ? 17.134 -8.955 0.172 1.00 85.75 99 GLY A C 1
ATOM 740 O O . GLY A 1 99 ? 16.884 -8.554 1.306 1.00 85.75 99 GLY A O 1
ATOM 741 N N . LEU A 1 100 ? 17.962 -8.300 -0.650 1.00 88.50 100 LEU A N 1
ATOM 742 C CA . LEU A 1 100 ? 18.562 -7.011 -0.309 1.00 88.50 100 LEU A CA 1
ATOM 743 C C . LEU A 1 100 ? 17.500 -5.914 -0.177 1.00 88.50 100 LEU A C 1
ATOM 745 O O . LEU A 1 100 ? 17.474 -5.242 0.846 1.00 88.50 100 LEU A O 1
ATOM 749 N N . LEU A 1 101 ? 16.589 -5.785 -1.148 1.00 89.88 101 LEU A N 1
ATOM 750 C CA . LEU A 1 101 ? 15.500 -4.803 -1.094 1.00 89.88 101 LEU A CA 1
ATOM 751 C C . LEU A 1 101 ? 14.593 -5.012 0.135 1.00 89.88 101 LEU A C 1
ATOM 753 O O . LEU A 1 101 ? 14.278 -4.049 0.828 1.00 89.88 101 LEU A O 1
ATOM 757 N N . GLU A 1 102 ? 14.216 -6.259 0.442 1.00 90.44 102 GLU A N 1
ATOM 758 C CA . GLU A 1 102 ? 13.442 -6.609 1.645 1.00 90.44 102 GLU A CA 1
ATOM 759 C C . GLU A 1 102 ? 14.177 -6.171 2.920 1.00 90.44 102 GLU A C 1
ATOM 761 O O . GLU A 1 102 ? 13.588 -5.533 3.794 1.00 90.44 102 GLU A O 1
ATOM 766 N N . ARG A 1 103 ? 15.478 -6.478 3.025 1.00 90.75 103 ARG A N 1
ATOM 767 C CA . ARG A 1 103 ? 16.296 -6.052 4.168 1.00 90.75 103 ARG A CA 1
ATOM 768 C C . ARG A 1 103 ? 16.371 -4.532 4.274 1.00 90.75 103 ARG A C 1
ATOM 770 O O . ARG A 1 103 ? 16.220 -4.021 5.375 1.00 90.75 103 ARG A O 1
ATOM 777 N N . SER A 1 104 ? 16.551 -3.828 3.159 1.00 90.44 104 SER A N 1
ATOM 778 C CA . SER A 1 104 ? 16.644 -2.367 3.122 1.00 90.44 104 SER A CA 1
ATOM 779 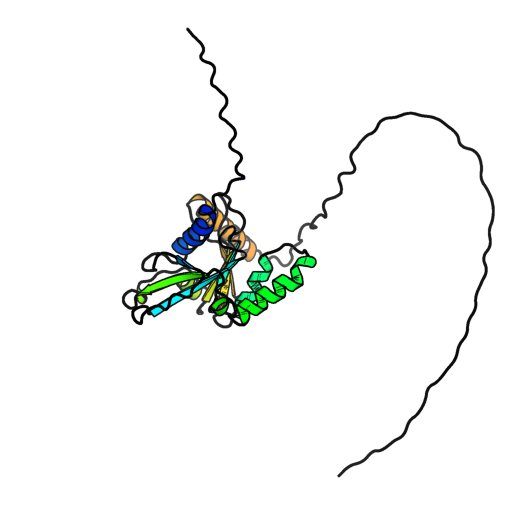C C . SER A 1 104 ? 15.340 -1.662 3.507 1.00 90.44 104 SER A C 1
ATOM 781 O O . SER A 1 104 ? 15.404 -0.618 4.154 1.00 90.44 104 SER A O 1
ATOM 783 N N . VAL A 1 105 ? 14.169 -2.225 3.172 1.00 90.00 105 VAL A N 1
ATOM 784 C CA . VAL A 1 105 ? 12.882 -1.736 3.707 1.00 90.00 105 VAL A CA 1
ATOM 785 C C . VAL A 1 105 ? 12.817 -1.984 5.212 1.00 90.00 105 VAL A C 1
ATOM 787 O O . VAL A 1 105 ? 12.559 -1.057 5.974 1.00 90.00 105 VAL A O 1
ATOM 790 N N . ARG A 1 106 ? 13.102 -3.217 5.653 1.00 90.94 106 ARG A N 1
ATOM 791 C CA . ARG A 1 106 ? 12.990 -3.605 7.068 1.00 90.94 106 ARG A CA 1
ATOM 792 C C . ARG A 1 106 ? 13.913 -2.790 7.977 1.00 90.94 106 ARG A C 1
ATOM 794 O O . ARG A 1 106 ? 13.506 -2.401 9.065 1.00 90.94 106 ARG A O 1
ATOM 801 N N . SER A 1 107 ? 15.136 -2.513 7.532 1.00 88.56 107 SER A N 1
ATOM 802 C CA . SER A 1 107 ? 16.100 -1.694 8.274 1.00 88.56 107 SER A CA 1
ATOM 803 C C . SER A 1 107 ? 15.913 -0.191 8.069 1.00 88.56 107 SER A C 1
ATOM 805 O O . SER A 1 107 ? 16.653 0.592 8.659 1.00 88.56 107 SER A O 1
ATOM 807 N N . ARG A 1 108 ? 14.968 0.227 7.211 1.00 86.81 108 ARG A N 1
ATOM 808 C CA . ARG A 1 108 ? 14.779 1.619 6.771 1.00 86.81 108 ARG A CA 1
ATOM 809 C C . ARG A 1 108 ? 16.036 2.256 6.161 1.00 86.81 108 ARG A C 1
ATOM 811 O O . ARG A 1 108 ? 16.120 3.478 6.053 1.00 86.81 108 ARG A O 1
ATOM 818 N N . ALA A 1 109 ? 16.991 1.448 5.688 1.00 85.62 109 ALA A N 1
ATOM 819 C CA . ALA A 1 109 ? 18.223 1.930 5.056 1.00 85.62 109 ALA A CA 1
ATOM 820 C C . ALA A 1 109 ? 17.941 2.820 3.835 1.00 85.62 109 ALA A C 1
ATOM 822 O O . ALA A 1 109 ? 18.711 3.725 3.528 1.00 85.62 109 ALA A O 1
ATOM 823 N N . PHE A 1 110 ? 16.800 2.621 3.174 1.00 87.06 110 PHE A N 1
ATOM 824 C CA . PHE A 1 110 ? 16.374 3.444 2.048 1.00 87.06 110 PHE A CA 1
ATOM 825 C C . PHE A 1 110 ? 16.125 4.917 2.380 1.00 87.06 110 PHE A C 1
ATOM 827 O O . PHE A 1 110 ? 16.254 5.760 1.490 1.00 87.06 110 PHE A O 1
ATOM 834 N N . ALA A 1 111 ? 15.827 5.243 3.642 1.00 80.06 111 ALA A N 1
ATOM 835 C CA . ALA A 1 111 ? 15.764 6.632 4.091 1.00 80.06 111 ALA A CA 1
ATOM 836 C C . ALA A 1 111 ? 17.145 7.315 4.055 1.00 80.06 111 ALA A C 1
ATOM 838 O O . ALA A 1 111 ? 17.216 8.527 3.877 1.00 80.06 111 ALA A O 1
ATOM 839 N N . LEU A 1 112 ? 18.230 6.540 4.179 1.00 83.00 112 LEU A N 1
ATOM 840 C CA . LEU A 1 112 ? 19.612 7.029 4.146 1.00 83.00 112 LEU A CA 1
ATOM 841 C C . LEU A 1 112 ? 20.175 7.073 2.722 1.00 83.00 112 LEU A C 1
ATOM 843 O O . LEU A 1 112 ? 20.937 7.971 2.383 1.00 83.00 112 LEU A O 1
ATOM 847 N N . THR A 1 113 ? 19.792 6.121 1.868 1.00 83.19 113 THR A N 1
ATOM 848 C CA . THR A 1 113 ? 20.305 6.028 0.488 1.00 83.19 113 THR A CA 1
ATOM 849 C C . THR A 1 113 ? 19.528 6.883 -0.516 1.00 83.19 113 THR A C 1
ATOM 851 O O . THR A 1 113 ? 19.822 6.848 -1.708 1.00 83.19 113 THR A O 1
ATOM 854 N N . GLY A 1 114 ? 18.484 7.583 -0.071 1.00 85.31 114 GLY A N 1
ATOM 855 C CA . GLY A 1 114 ? 17.627 8.400 -0.924 1.00 85.31 114 GLY A CA 1
ATOM 856 C C . GLY A 1 114 ? 16.789 7.601 -1.927 1.00 85.31 114 GLY A C 1
ATOM 857 O O . GLY A 1 114 ? 16.663 7.982 -3.095 1.00 85.31 114 GLY A O 1
ATOM 858 N N . TRP A 1 115 ? 16.235 6.459 -1.509 1.00 91.25 115 TRP A N 1
ATOM 859 C CA . TRP A 1 115 ? 15.314 5.707 -2.368 1.00 91.25 115 TRP A CA 1
ATOM 860 C C . TRP A 1 115 ? 14.049 6.532 -2.660 1.00 91.25 115 TRP A C 1
ATOM 862 O O . TRP A 1 115 ? 13.594 7.269 -1.783 1.00 91.25 115 TRP A O 1
ATOM 872 N N . PRO A 1 116 ? 13.440 6.421 -3.858 1.00 91.81 116 PRO A N 1
ATOM 873 C CA . PRO A 1 116 ? 12.212 7.146 -4.149 1.00 91.81 116 PRO A CA 1
ATOM 874 C C . PRO A 1 116 ? 11.070 6.791 -3.193 1.00 91.81 116 PRO A C 1
ATOM 876 O O . PRO A 1 116 ? 10.735 5.620 -3.003 1.00 91.81 116 PRO A O 1
ATOM 879 N N . MET A 1 117 ? 10.440 7.820 -2.643 1.00 92.00 117 MET A N 1
ATOM 880 C CA . MET A 1 117 ? 9.390 7.715 -1.643 1.00 92.00 117 MET A CA 1
ATOM 881 C C . MET A 1 117 ? 8.252 8.671 -1.982 1.00 92.00 117 MET A C 1
ATOM 883 O O . MET A 1 117 ? 8.485 9.826 -2.339 1.00 92.00 117 MET A O 1
ATOM 887 N N . LEU A 1 118 ? 7.026 8.175 -1.877 1.00 92.75 118 LEU A N 1
ATOM 888 C CA . LEU A 1 118 ? 5.813 8.973 -1.922 1.00 92.75 118 LEU A CA 1
ATOM 889 C C . LEU A 1 118 ? 5.502 9.449 -0.504 1.00 92.75 118 LEU A C 1
ATOM 891 O O . LEU A 1 118 ? 5.525 8.648 0.430 1.00 92.75 118 LEU A O 1
ATOM 895 N N . GLN A 1 119 ? 5.255 10.747 -0.356 1.00 91.12 119 GLN A N 1
ATOM 896 C CA . GLN A 1 119 ? 5.003 11.397 0.925 1.00 91.12 119 GLN A CA 1
ATOM 897 C C . GLN A 1 119 ? 3.698 12.185 0.866 1.00 91.12 119 GLN A C 1
ATOM 899 O O . GLN A 1 119 ? 3.465 12.929 -0.092 1.00 91.12 119 GLN A O 1
ATOM 904 N N . GLN A 1 120 ? 2.889 12.038 1.910 1.00 89.44 120 GLN A N 1
ATOM 905 C CA . GLN A 1 120 ? 1.689 12.829 2.169 1.00 89.44 120 GLN A CA 1
ATOM 906 C C . GLN A 1 120 ? 1.598 13.154 3.652 1.00 89.44 120 GLN A C 1
ATOM 908 O O . GLN A 1 120 ? 2.140 12.442 4.495 1.00 89.44 120 GLN A O 1
ATOM 913 N N . SER A 1 121 ? 0.899 14.227 3.976 1.00 89.44 121 SER A N 1
ATOM 914 C CA . SER A 1 121 ? 0.617 14.591 5.358 1.00 89.44 121 SER A CA 1
ATOM 915 C C . SER A 1 121 ? -0.641 15.399 5.499 1.00 89.44 121 SER A C 1
ATOM 917 O O . SER A 1 121 ? -1.102 16.004 4.537 1.00 89.44 121 SER A O 1
ATOM 919 N N . VAL A 1 122 ? -1.147 15.450 6.719 1.00 88.88 122 VAL A N 1
ATOM 920 C CA . VAL A 1 122 ? -2.235 16.333 7.106 1.00 88.88 122 VAL A CA 1
ATOM 921 C C . VAL A 1 122 ? -1.760 17.287 8.199 1.00 88.88 122 VAL A C 1
ATOM 923 O O . VAL A 1 122 ? -0.969 16.929 9.078 1.00 88.88 122 VAL A O 1
ATOM 926 N N . GLU A 1 123 ? -2.190 18.539 8.095 1.00 85.06 123 GLU A N 1
ATOM 927 C CA . GLU A 1 123 ? -1.948 19.575 9.100 1.00 85.06 123 GLU A CA 1
ATOM 928 C C . GLU A 1 123 ? -2.676 19.266 10.410 1.00 85.06 123 GLU A C 1
ATOM 930 O O . GLU A 1 123 ? -3.756 18.670 10.414 1.00 85.06 123 GLU A O 1
ATOM 935 N N . SER A 1 124 ? -2.092 19.689 11.532 1.00 80.25 124 SER A N 1
ATOM 936 C CA . SER A 1 124 ? -2.581 19.364 12.876 1.00 80.25 124 SER A CA 1
ATOM 937 C C . SER A 1 124 ? -4.050 19.727 13.106 1.00 80.25 124 SER A C 1
ATOM 939 O O . SER A 1 124 ? -4.775 18.958 13.727 1.00 80.25 124 SER A O 1
ATOM 941 N N . GLY A 1 125 ? -4.505 20.864 12.571 1.00 79.62 125 GLY A N 1
ATOM 942 C CA . GLY A 1 125 ? -5.886 21.341 12.728 1.00 79.62 125 GLY A CA 1
ATOM 943 C C . GLY A 1 125 ? -6.928 20.607 11.878 1.00 79.62 125 GLY A C 1
ATOM 944 O O . GLY A 1 125 ? -8.124 20.805 12.080 1.00 79.62 125 GLY A O 1
ATOM 945 N N . SER A 1 126 ? -6.493 19.757 10.946 1.00 81.38 126 SER A N 1
ATOM 946 C CA . SER A 1 126 ? -7.366 19.079 9.979 1.00 81.38 126 SER A CA 1
ATOM 947 C C . SER A 1 126 ? -7.393 17.559 10.157 1.00 81.38 126 SER A C 1
ATOM 949 O O . SER A 1 126 ? -8.136 16.886 9.448 1.00 81.38 126 SER A O 1
ATOM 951 N N . ALA A 1 127 ? -6.607 17.011 11.092 1.00 76.31 127 ALA A N 1
ATOM 952 C CA . ALA A 1 127 ? -6.411 15.570 11.254 1.00 76.31 127 ALA A CA 1
ATOM 953 C C . ALA A 1 127 ? -7.710 14.808 11.582 1.00 76.31 127 ALA A C 1
ATOM 955 O O . ALA A 1 127 ? -7.986 13.789 10.954 1.00 76.31 127 ALA A O 1
ATOM 956 N N . ASP A 1 128 ? -8.549 15.328 12.481 1.00 76.62 128 ASP A N 1
ATOM 957 C CA . ASP A 1 128 ? -9.798 14.657 12.890 1.00 76.62 128 ASP A CA 1
ATOM 958 C C . ASP A 1 128 ? -10.834 14.570 11.759 1.00 76.62 128 ASP A C 1
ATOM 960 O O . ASP A 1 128 ? -11.662 13.654 11.708 1.00 76.62 128 ASP A O 1
ATOM 964 N N . ARG A 1 129 ? -10.766 15.521 10.821 1.00 76.00 129 ARG A N 1
ATOM 965 C CA . ARG A 1 129 ? -11.618 15.592 9.626 1.00 76.00 129 ARG A CA 1
ATOM 966 C C . ARG A 1 129 ? -10.995 14.894 8.421 1.00 76.00 129 ARG A C 1
ATOM 968 O O . ARG A 1 129 ? -11.591 14.900 7.349 1.00 76.00 129 ARG A O 1
ATOM 975 N N . ALA A 1 130 ? -9.794 14.338 8.569 1.00 82.50 130 ALA A N 1
ATOM 976 C CA . ALA A 1 130 ? -9.070 13.769 7.454 1.00 82.50 130 ALA A CA 1
ATOM 977 C C . ALA A 1 130 ? -9.553 12.359 7.144 1.00 82.50 130 ALA A C 1
ATOM 979 O O . ALA A 1 130 ? -9.152 11.383 7.786 1.00 82.50 130 ALA A O 1
ATOM 980 N N . ASP A 1 131 ? -10.396 12.250 6.124 1.00 86.50 131 ASP A N 1
ATOM 981 C CA . ASP A 1 131 ? -10.749 10.954 5.573 1.00 86.50 131 ASP A CA 1
ATOM 982 C C . ASP A 1 131 ? -9.522 10.292 4.942 1.00 86.50 131 ASP A C 1
ATOM 984 O O . ASP A 1 131 ? -8.629 10.928 4.376 1.00 86.50 131 ASP A O 1
ATOM 988 N N . SER A 1 132 ? -9.445 8.975 5.091 1.00 92.88 132 SER A N 1
ATOM 989 C CA . SER A 1 132 ? -8.428 8.156 4.443 1.00 92.88 132 SER A CA 1
ATOM 990 C C . SER A 1 132 ? -8.907 6.721 4.324 1.00 92.88 132 SER A C 1
ATOM 992 O O . SER A 1 132 ? -9.705 6.239 5.133 1.00 92.88 132 SER A O 1
ATOM 994 N N . ILE A 1 133 ? -8.362 6.005 3.344 1.00 94.44 133 ILE A N 1
ATOM 995 C CA . ILE A 1 133 ? -8.613 4.574 3.203 1.00 94.44 133 ILE A CA 1
ATOM 996 C C . ILE A 1 133 ? -8.171 3.795 4.445 1.00 94.44 133 ILE A C 1
ATOM 998 O O . ILE A 1 133 ? -8.797 2.803 4.796 1.00 94.44 133 ILE A O 1
ATOM 1002 N N . GLU A 1 134 ? -7.113 4.245 5.124 1.00 94.88 134 GLU A N 1
ATOM 1003 C CA . GLU A 1 134 ? -6.624 3.604 6.343 1.00 94.88 134 GLU A CA 1
ATOM 1004 C C . GLU A 1 134 ? -7.618 3.766 7.481 1.00 94.88 134 GLU A C 1
ATOM 1006 O O . GLU A 1 134 ? -7.925 2.772 8.115 1.00 94.88 134 GLU A O 1
ATOM 1011 N N . ARG A 1 135 ? -8.201 4.957 7.678 1.00 93.62 135 ARG A N 1
ATOM 1012 C CA . ARG A 1 135 ? -9.277 5.154 8.662 1.00 93.62 135 ARG A CA 1
ATOM 1013 C C . ARG A 1 135 ? -10.458 4.226 8.382 1.00 93.62 135 ARG A C 1
ATOM 1015 O O . ARG A 1 135 ? -10.882 3.491 9.268 1.00 93.62 135 ARG A O 1
ATOM 1022 N N . HIS A 1 136 ? -10.932 4.203 7.134 1.00 94.75 136 HIS A N 1
ATOM 1023 C CA . HIS A 1 136 ? -12.039 3.333 6.739 1.00 94.75 136 HIS A CA 1
ATOM 1024 C C . HIS A 1 136 ? -11.728 1.852 6.990 1.00 94.75 136 HIS A C 1
ATOM 1026 O O . HIS A 1 136 ? -12.563 1.110 7.498 1.00 94.75 136 HIS A O 1
ATOM 1032 N N . LEU A 1 137 ? -10.527 1.396 6.632 1.00 96.56 137 LEU A N 1
ATOM 1033 C CA . LEU A 1 137 ? -10.128 0.009 6.843 1.00 96.56 137 LEU A CA 1
ATOM 1034 C C . LEU A 1 137 ? -9.881 -0.299 8.322 1.00 96.56 137 LEU A C 1
ATOM 1036 O O . LEU A 1 137 ? -10.253 -1.387 8.749 1.00 96.56 137 LEU A O 1
ATOM 1040 N N . SER A 1 138 ? -9.341 0.635 9.107 1.00 96.06 138 SER A N 1
ATOM 1041 C CA . SER A 1 138 ? -9.188 0.470 10.553 1.00 96.06 138 SER A CA 1
ATOM 1042 C C . SER A 1 138 ? -10.538 0.224 11.219 1.00 96.06 138 SER A C 1
ATOM 1044 O O . SER A 1 138 ? -10.676 -0.704 12.010 1.00 96.06 138 SER A O 1
ATOM 1046 N N . GLU A 1 139 ? -11.567 0.984 10.835 1.00 95.69 139 GLU A N 1
ATOM 1047 C CA . GLU A 1 139 ? -12.940 0.782 11.314 1.00 95.69 139 GLU A CA 1
ATOM 1048 C C . GLU A 1 139 ? -13.493 -0.597 10.915 1.00 95.69 139 GLU A C 1
ATOM 1050 O O . GLU A 1 139 ? -14.190 -1.240 11.699 1.00 95.69 139 GLU A O 1
ATOM 1055 N N . ARG A 1 140 ? -13.167 -1.091 9.711 1.00 95.69 140 ARG A N 1
ATOM 1056 C CA . ARG A 1 140 ? -13.613 -2.415 9.235 1.00 95.69 140 ARG A CA 1
ATOM 1057 C C . ARG A 1 140 ? -12.875 -3.585 9.880 1.00 95.69 140 ARG A C 1
ATOM 1059 O O . ARG A 1 140 ? -13.492 -4.628 10.080 1.00 95.69 140 ARG A O 1
ATOM 1066 N N . PHE A 1 141 ? -11.586 -3.435 10.174 1.00 95.75 141 PHE A N 1
ATOM 1067 C CA . PHE A 1 141 ? -10.768 -4.466 10.819 1.00 95.75 141 PHE A CA 1
ATOM 1068 C C . PHE A 1 141 ? -10.778 -4.372 12.353 1.00 95.75 141 PHE A C 1
ATOM 1070 O O . PHE A 1 141 ? -10.353 -5.316 13.012 1.00 95.75 141 PHE A O 1
ATOM 1077 N N . GLY A 1 142 ? -11.268 -3.268 12.927 1.00 96.44 142 GLY A N 1
ATOM 1078 C CA . GLY A 1 142 ? -11.314 -3.039 14.374 1.00 96.44 142 GLY A CA 1
ATOM 1079 C C . GLY A 1 142 ? -9.947 -2.762 15.011 1.00 96.44 142 GLY A C 1
ATOM 1080 O O . GLY A 1 142 ? -9.784 -2.943 16.214 1.00 96.44 142 GLY A O 1
ATOM 1081 N N . THR A 1 143 ? -8.949 -2.368 14.220 1.00 96.44 143 THR A N 1
ATOM 1082 C CA . THR A 1 143 ? -7.583 -2.079 14.681 1.00 96.44 143 THR A CA 1
ATOM 1083 C C . THR A 1 143 ? -6.910 -1.086 13.744 1.00 96.44 143 THR A C 1
ATOM 1085 O O . THR A 1 143 ? -7.330 -0.952 12.598 1.00 96.44 143 THR A O 1
ATOM 1088 N N . ASP A 1 144 ? -5.864 -0.401 14.198 1.00 95.00 144 ASP A N 1
ATOM 1089 C CA . ASP A 1 144 ? -5.123 0.524 13.346 1.00 95.00 144 ASP A CA 1
ATOM 1090 C C . ASP A 1 144 ? -4.361 -0.207 12.242 1.00 95.00 144 ASP A C 1
ATOM 1092 O O . ASP A 1 144 ? -3.613 -1.157 12.497 1.00 95.00 144 ASP A O 1
ATOM 1096 N N . VAL A 1 145 ? -4.511 0.283 11.009 1.00 96.25 145 VAL A N 1
ATOM 1097 C CA . VAL A 1 145 ? -3.900 -0.341 9.836 1.00 96.25 145 VAL A CA 1
ATOM 1098 C C . VAL A 1 145 ? -2.980 0.579 9.045 1.00 96.25 145 VAL A C 1
ATOM 1100 O O . VAL A 1 145 ? -3.075 1.810 9.059 1.00 96.25 145 VAL A O 1
ATOM 1103 N N . ARG A 1 146 ? -2.108 -0.062 8.268 1.00 96.19 146 ARG A N 1
ATOM 1104 C CA . ARG A 1 146 ? -1.334 0.537 7.182 1.00 96.19 146 ARG A CA 1
ATOM 1105 C C . ARG A 1 146 ? -1.574 -0.209 5.891 1.00 96.19 146 ARG A C 1
ATOM 1107 O O . ARG A 1 146 ? -1.741 -1.428 5.883 1.00 96.19 146 ARG A O 1
ATOM 1114 N N . VAL A 1 147 ? -1.563 0.520 4.779 1.00 96.81 147 VAL A N 1
ATOM 1115 C CA . VAL A 1 147 ? -1.798 -0.078 3.462 1.00 96.81 147 VAL A CA 1
ATOM 1116 C C . VAL A 1 147 ? -0.584 0.047 2.563 1.00 96.81 147 VAL A C 1
ATOM 1118 O O . VAL A 1 147 ? -0.060 1.130 2.321 1.00 96.81 147 VAL A O 1
ATOM 1121 N N . GLY A 1 148 ? -0.159 -1.078 2.003 1.00 96.00 148 GLY A N 1
ATOM 1122 C CA . GLY A 1 148 ? 0.698 -1.061 0.828 1.00 96.00 148 GLY A CA 1
ATOM 1123 C C . GLY A 1 148 ? -0.112 -1.257 -0.442 1.00 96.00 148 GLY A C 1
ATOM 1124 O O . GLY A 1 148 ? -1.118 -1.964 -0.450 1.00 96.00 148 GLY A O 1
ATOM 1125 N N . VAL A 1 149 ? 0.333 -0.650 -1.537 1.00 94.62 149 VAL A N 1
ATOM 1126 C CA . VAL A 1 149 ? -0.444 -0.572 -2.781 1.00 94.62 149 VAL A CA 1
ATOM 1127 C C . VAL A 1 149 ? 0.240 -1.370 -3.875 1.00 94.62 149 VAL A C 1
ATOM 1129 O O . VAL A 1 149 ? 1.413 -1.160 -4.167 1.00 94.62 149 VAL A O 1
ATOM 1132 N N . ILE A 1 150 ? -0.493 -2.256 -4.536 1.00 91.75 150 ILE A N 1
ATOM 1133 C CA . ILE A 1 150 ? -0.046 -2.969 -5.731 1.00 91.75 150 ILE A CA 1
ATOM 1134 C C . ILE A 1 150 ? -0.659 -2.261 -6.942 1.00 91.75 150 ILE A C 1
ATOM 1136 O O . ILE A 1 150 ? -1.868 -2.308 -7.172 1.00 91.75 150 ILE A O 1
ATOM 1140 N N . LEU A 1 151 ? 0.199 -1.597 -7.716 1.00 85.62 151 LEU A N 1
ATOM 1141 C CA . LEU A 1 151 ? -0.168 -0.724 -8.832 1.00 85.62 151 LEU A CA 1
ATOM 1142 C C . LEU A 1 151 ? -0.236 -1.456 -10.181 1.00 85.62 151 LEU A C 1
ATOM 1144 O O . LEU A 1 151 ? -0.862 -0.945 -11.100 1.00 85.62 151 LEU A O 1
ATOM 1148 N N . GLY A 1 152 ? 0.364 -2.647 -10.310 1.00 74.00 152 GLY A N 1
ATOM 1149 C CA . GLY A 1 152 ? 0.393 -3.473 -11.534 1.00 74.00 152 GLY A CA 1
ATOM 1150 C C . GLY A 1 152 ? 0.754 -2.721 -12.833 1.00 74.00 152 GLY A C 1
ATOM 1151 O O . GLY A 1 152 ? 1.470 -1.722 -12.807 1.00 74.00 152 GLY A O 1
ATOM 1152 N N . THR A 1 153 ? 0.345 -3.242 -13.993 1.00 70.00 153 THR A N 1
ATOM 1153 C CA . THR A 1 153 ? 0.491 -2.584 -15.310 1.00 70.00 153 THR A CA 1
ATOM 1154 C C . THR A 1 153 ? -0.799 -1.863 -15.669 1.00 70.00 153 THR A C 1
ATOM 1156 O O . THR A 1 153 ? -1.841 -2.515 -15.684 1.00 70.00 153 THR A O 1
ATOM 1159 N N . ARG A 1 154 ? -0.713 -0.565 -16.006 1.00 69.69 154 ARG A N 1
ATOM 1160 C CA . ARG A 1 154 ? -1.874 0.311 -16.224 1.00 69.69 154 ARG A CA 1
ATOM 1161 C C . ARG A 1 154 ? -2.828 -0.285 -17.262 1.00 69.69 154 ARG A C 1
ATOM 1163 O O . ARG A 1 154 ? -2.439 -0.552 -18.397 1.00 69.69 154 ARG A O 1
ATOM 1170 N N . ARG A 1 155 ? -4.082 -0.496 -16.865 1.00 73.38 155 ARG A N 1
ATOM 1171 C CA . ARG A 1 155 ? -5.200 -0.890 -17.742 1.00 73.38 155 ARG A CA 1
ATOM 1172 C C . ARG A 1 155 ? -6.447 -0.129 -17.307 1.00 73.38 155 ARG A C 1
ATOM 1174 O O . ARG A 1 155 ? -6.594 0.148 -16.122 1.00 73.38 155 ARG A O 1
ATOM 1181 N N . ALA A 1 156 ? -7.366 0.145 -18.232 1.00 70.19 156 ALA A N 1
ATOM 1182 C CA . ALA A 1 156 ? -8.605 0.873 -17.930 1.00 70.19 156 ALA A CA 1
ATOM 1183 C C . ALA A 1 156 ? -9.419 0.227 -16.789 1.00 70.19 156 ALA A C 1
ATOM 1185 O O . ALA A 1 156 ? -9.932 0.915 -15.913 1.00 70.19 156 ALA A O 1
ATOM 1186 N N . ASN A 1 157 ? -9.448 -1.108 -16.749 1.00 72.56 157 ASN A N 1
ATOM 1187 C CA . ASN A 1 157 ? -10.195 -1.882 -15.750 1.00 72.56 157 ASN A CA 1
ATOM 1188 C C . ASN A 1 157 ? -9.366 -2.213 -14.503 1.00 72.56 157 ASN A C 1
ATOM 1190 O O . ASN A 1 157 ? -9.763 -3.053 -13.691 1.00 72.56 157 ASN A O 1
ATOM 1194 N N . GLN A 1 158 ? -8.168 -1.643 -14.376 1.00 79.12 158 GLN A N 1
ATOM 1195 C CA . GLN A 1 158 ? -7.286 -1.999 -13.285 1.00 79.12 158 GLN A CA 1
ATOM 1196 C C . GLN A 1 158 ? -7.736 -1.321 -11.996 1.00 79.12 158 GLN A C 1
ATOM 1198 O O . GLN A 1 158 ? -7.752 -0.099 -11.886 1.00 79.12 158 GLN A O 1
ATOM 1203 N N . LYS A 1 159 ? -8.055 -2.148 -11.005 1.00 83.88 159 LYS A N 1
ATOM 1204 C CA . LYS A 1 159 ? -8.333 -1.731 -9.634 1.00 83.88 159 LYS A CA 1
ATOM 1205 C C . LYS A 1 159 ? -7.025 -1.783 -8.834 1.00 83.88 159 LYS A C 1
ATOM 1207 O O . LYS A 1 159 ? -6.372 -2.835 -8.868 1.00 83.88 159 LYS A O 1
ATOM 1212 N N . PRO A 1 160 ? -6.629 -0.723 -8.112 1.00 88.75 160 PRO A N 1
ATOM 1213 C CA . PRO A 1 160 ? -5.574 -0.817 -7.114 1.00 88.75 160 PRO A CA 1
ATOM 1214 C C . PRO A 1 160 ? -5.904 -1.911 -6.097 1.00 88.75 160 PRO A C 1
ATOM 1216 O O . PRO A 1 160 ? -7.037 -1.999 -5.614 1.00 88.75 160 PRO A O 1
ATOM 1219 N N . VAL A 1 161 ? -4.914 -2.750 -5.792 1.00 93.12 161 VAL A N 1
ATOM 1220 C CA . VAL A 1 161 ? -5.030 -3.762 -4.737 1.00 93.12 161 VAL A CA 1
ATOM 1221 C C . VAL A 1 161 ? -4.213 -3.295 -3.547 1.00 93.12 161 VAL A C 1
ATOM 1223 O O . VAL A 1 161 ? -3.016 -3.046 -3.675 1.00 93.12 161 VAL A O 1
ATOM 1226 N N . LEU A 1 162 ? -4.857 -3.192 -2.397 1.00 95.56 162 LEU A N 1
ATOM 1227 C CA . LEU A 1 162 ? -4.239 -2.861 -1.127 1.00 95.56 162 LEU A CA 1
ATOM 1228 C C . LEU A 1 162 ? -3.919 -4.153 -0.391 1.00 95.56 162 LEU A C 1
ATOM 1230 O O . LEU A 1 162 ? -4.7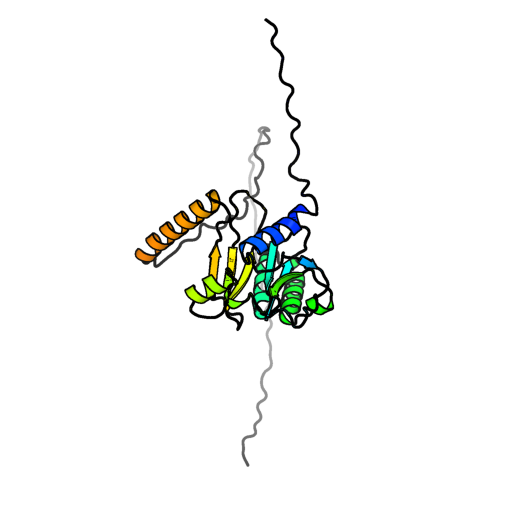65 -5.042 -0.300 1.00 95.56 162 LEU A O 1
ATOM 1234 N N . GLN A 1 163 ? -2.707 -4.250 0.133 1.00 96.25 163 GLN A N 1
ATOM 1235 C CA . GLN A 1 163 ? -2.371 -5.213 1.169 1.00 96.25 163 GLN A CA 1
ATOM 1236 C C . GLN A 1 163 ? -2.440 -4.476 2.505 1.00 96.25 163 GLN A C 1
ATOM 1238 O O . GLN A 1 163 ? -1.772 -3.453 2.667 1.00 96.25 163 GLN A O 1
ATOM 1243 N N . VAL A 1 164 ? -3.284 -4.966 3.408 1.00 97.00 164 VAL A N 1
ATOM 1244 C CA . VAL A 1 164 ? -3.587 -4.321 4.688 1.00 97.00 164 VAL A CA 1
ATOM 1245 C C . VAL A 1 164 ? -2.758 -4.984 5.776 1.00 97.00 164 VAL A C 1
ATOM 1247 O O . VAL A 1 164 ? -2.763 -6.212 5.894 1.00 97.00 164 VAL A O 1
ATOM 1250 N N . PHE A 1 165 ? -2.049 -4.165 6.539 1.00 96.38 165 PHE A N 1
ATOM 1251 C CA . PHE A 1 165 ? -1.224 -4.573 7.664 1.00 96.38 165 PHE A CA 1
ATOM 1252 C C . PHE A 1 165 ? -1.769 -3.957 8.939 1.00 96.38 165 PHE A C 1
ATOM 1254 O O . PHE A 1 165 ? -2.230 -2.818 8.895 1.00 96.38 165 PHE A O 1
ATOM 1261 N N . ASP A 1 166 ? -1.659 -4.652 10.061 1.00 95.31 166 ASP A N 1
ATOM 1262 C CA . ASP A 1 166 ? -1.688 -3.965 11.350 1.00 95.31 166 ASP A CA 1
ATOM 1263 C C . ASP A 1 166 ? -0.384 -3.156 11.555 1.00 95.31 166 ASP A C 1
ATOM 1265 O O . ASP A 1 166 ? 0.535 -3.167 10.721 1.00 95.31 166 ASP A O 1
ATOM 1269 N N . LEU A 1 167 ? -0.274 -2.447 12.680 1.00 92.81 167 LEU A N 1
ATOM 1270 C CA . LEU A 1 167 ? 0.942 -1.689 13.003 1.00 92.81 167 LEU A CA 1
ATOM 1271 C C . LEU A 1 167 ? 2.134 -2.574 13.416 1.00 92.81 167 LEU A C 1
ATOM 1273 O O . LEU A 1 167 ? 3.272 -2.099 13.396 1.00 92.81 167 LEU A O 1
ATOM 1277 N N . SER A 1 168 ? 1.903 -3.849 13.755 1.00 91.44 168 SER A N 1
ATOM 1278 C CA . SER A 1 168 ? 2.973 -4.831 13.994 1.00 91.44 168 SER A CA 1
ATOM 1279 C C . SER A 1 168 ? 3.578 -5.351 12.678 1.00 91.44 168 SER A C 1
ATOM 1281 O O . SER A 1 168 ? 4.738 -5.774 12.628 1.00 91.44 168 SER A O 1
ATOM 1283 N N . GLY A 1 169 ? 2.829 -5.196 11.585 1.00 88.94 169 GLY A N 1
ATOM 1284 C CA . GLY A 1 169 ? 3.172 -5.603 10.238 1.00 88.94 169 GLY A CA 1
ATOM 1285 C C . GLY A 1 169 ? 2.631 -6.977 9.831 1.00 88.94 169 GLY A C 1
ATOM 1286 O O . GLY A 1 169 ? 3.029 -7.487 8.778 1.00 88.94 169 GLY A O 1
ATOM 1287 N N . GLU A 1 170 ? 1.715 -7.546 10.611 1.00 93.56 170 GLU A N 1
ATOM 1288 C CA . GLU A 1 170 ? 0.940 -8.726 10.239 1.00 93.56 170 GLU A CA 1
ATOM 1289 C C . GLU A 1 170 ? -0.083 -8.389 9.155 1.00 93.56 170 GLU A C 1
ATOM 1291 O O . GLU A 1 170 ? -0.689 -7.318 9.144 1.00 93.56 170 GLU A O 1
ATOM 1296 N N . VAL A 1 171 ? -0.273 -9.308 8.206 1.00 95.50 171 VAL A N 1
ATOM 1297 C CA . VAL A 1 171 ? -1.206 -9.103 7.090 1.00 95.50 171 VAL A CA 1
ATOM 1298 C C . VAL A 1 171 ? -2.619 -9.436 7.548 1.00 95.50 171 VAL A C 1
ATOM 1300 O O . VAL A 1 171 ? -2.950 -10.606 7.723 1.00 95.50 171 VAL A O 1
ATOM 1303 N N . LEU A 1 172 ? -3.472 -8.419 7.647 1.00 95.81 172 LEU A N 1
ATOM 1304 C CA . LEU A 1 172 ? -4.885 -8.586 8.000 1.00 95.81 172 LEU A CA 1
ATOM 1305 C C . LEU A 1 172 ? -5.745 -8.983 6.796 1.00 95.81 172 LEU A C 1
ATOM 1307 O O . LEU A 1 172 ? -6.762 -9.657 6.942 1.00 95.81 172 LEU A O 1
ATOM 1311 N N . GLY A 1 173 ? -5.346 -8.580 5.586 1.00 94.62 173 GLY A N 1
ATOM 1312 C CA . GLY A 1 173 ? -6.080 -8.945 4.381 1.00 94.62 173 GLY A CA 1
ATOM 1313 C C . GLY A 1 173 ? -5.716 -8.139 3.142 1.00 94.62 173 GLY A C 1
ATOM 1314 O O . GLY A 1 173 ? -4.669 -7.492 3.056 1.00 94.62 173 GLY A O 1
ATOM 1315 N N . PHE A 1 174 ? -6.613 -8.200 2.158 1.00 94.56 174 PHE A N 1
ATOM 1316 C CA . PHE A 1 174 ? -6.498 -7.486 0.892 1.00 94.56 174 PHE A CA 1
ATOM 1317 C C . PHE A 1 174 ? -7.782 -6.724 0.592 1.00 94.56 174 PHE A C 1
ATOM 1319 O O . PHE A 1 174 ? -8.874 -7.246 0.800 1.00 94.56 174 PHE A O 1
ATOM 1326 N N . ALA A 1 175 ? -7.648 -5.523 0.037 1.00 94.62 175 ALA A N 1
ATOM 1327 C CA . ALA A 1 175 ? -8.776 -4.724 -0.429 1.00 94.62 175 ALA A CA 1
ATOM 1328 C C . ALA A 1 175 ? -8.574 -4.312 -1.889 1.00 94.62 175 ALA A C 1
ATOM 1330 O O . ALA A 1 175 ? -7.449 -4.121 -2.349 1.00 94.62 175 ALA A O 1
ATOM 1331 N N . LYS A 1 176 ? -9.667 -4.170 -2.636 1.00 93.75 176 LYS A N 1
ATOM 1332 C CA . LYS A 1 176 ? -9.661 -3.617 -3.995 1.00 93.75 176 LYS A CA 1
ATOM 1333 C C . LYS A 1 176 ? -10.385 -2.286 -3.985 1.00 93.75 176 LYS A C 1
ATOM 1335 O O . LYS A 1 176 ? -11.455 -2.184 -3.396 1.00 93.75 176 LYS A O 1
ATOM 1340 N N . VAL A 1 177 ? -9.832 -1.300 -4.682 1.00 91.00 177 VAL A N 1
ATOM 1341 C CA . VAL A 1 177 ? -10.431 0.036 -4.762 1.00 91.00 177 VAL A CA 1
ATOM 1342 C C . VAL A 1 177 ? -10.989 0.272 -6.161 1.00 91.00 177 VAL A C 1
ATOM 1344 O O . VAL A 1 177 ? -10.282 0.122 -7.159 1.00 91.00 177 VAL A O 1
ATOM 1347 N N . GLY A 1 178 ? -12.274 0.618 -6.235 1.00 89.94 178 GLY A N 1
ATOM 1348 C CA . GLY A 1 178 ? -12.888 1.158 -7.445 1.00 89.94 178 GLY A CA 1
ATOM 1349 C C . GLY A 1 178 ? -12.662 2.665 -7.476 1.00 89.94 178 GLY A C 1
ATOM 1350 O O . GLY A 1 178 ? -13.077 3.352 -6.552 1.00 89.94 178 GLY A O 1
ATOM 1351 N N . HIS A 1 179 ? -11.974 3.163 -8.499 1.00 85.62 179 HIS A N 1
ATOM 1352 C CA . HIS A 1 179 ? -11.567 4.574 -8.611 1.00 85.62 179 HIS A CA 1
ATOM 1353 C C . HIS A 1 179 ? -12.378 5.368 -9.636 1.00 85.62 179 HIS A C 1
ATOM 1355 O O . HIS A 1 179 ? -12.257 6.582 -9.725 1.00 85.62 179 HIS A O 1
ATOM 1361 N N . ASN A 1 180 ? -13.224 4.680 -10.394 1.00 85.62 180 ASN A N 1
ATOM 1362 C CA . ASN A 1 180 ? -14.189 5.256 -11.318 1.00 85.62 180 ASN A CA 1
ATOM 1363 C C . ASN A 1 180 ? -15.457 4.393 -11.325 1.00 85.62 180 ASN A C 1
ATOM 1365 O O . ASN A 1 180 ? -15.466 3.296 -10.762 1.00 85.62 180 ASN A O 1
ATOM 1369 N N . GLU A 1 181 ? -16.519 4.864 -11.974 1.00 88.12 181 GLU A N 1
ATOM 1370 C CA . GLU A 1 181 ? -17.813 4.167 -12.000 1.00 88.12 181 GLU A CA 1
ATOM 1371 C C . GLU A 1 181 ? -17.696 2.717 -12.486 1.00 88.12 181 GLU A C 1
ATOM 1373 O O . GLU A 1 181 ? -18.211 1.801 -11.841 1.00 88.12 181 GLU A O 1
ATOM 1378 N N . LEU A 1 182 ? -16.938 2.494 -13.565 1.00 89.81 182 LEU A N 1
ATOM 1379 C CA . LEU A 1 182 ? -16.695 1.168 -14.129 1.00 89.81 182 LEU A CA 1
ATOM 1380 C C . LEU A 1 182 ? -16.027 0.229 -13.113 1.00 89.81 182 LEU A C 1
ATOM 1382 O O . LEU A 1 182 ? -16.513 -0.870 -12.842 1.00 89.81 182 LEU A O 1
ATOM 1386 N N . THR A 1 183 ? -14.907 0.648 -12.526 1.00 89.69 183 THR A N 1
ATOM 1387 C CA . THR A 1 183 ? -14.146 -0.171 -11.571 1.00 89.69 183 THR A CA 1
ATOM 1388 C C . THR A 1 183 ? -14.883 -0.343 -10.247 1.00 89.69 183 THR A C 1
ATOM 1390 O O . THR A 1 183 ? -14.772 -1.414 -9.649 1.00 89.69 183 THR A O 1
ATOM 1393 N N . ALA A 1 184 ? -15.680 0.640 -9.821 1.00 90.56 184 ALA A N 1
ATOM 1394 C CA . ALA A 1 184 ? -16.570 0.532 -8.669 1.00 90.56 184 ALA A CA 1
ATOM 1395 C C . ALA A 1 184 ? -17.673 -0.507 -8.909 1.00 90.56 184 ALA A C 1
ATOM 1397 O O . ALA A 1 184 ? -17.880 -1.370 -8.056 1.00 90.56 184 ALA A O 1
ATOM 1398 N N . GLY A 1 185 ? -18.317 -0.495 -10.082 1.00 93.19 185 GLY A N 1
ATOM 1399 C CA . GLY A 1 185 ? -19.273 -1.531 -10.485 1.00 93.19 185 GLY A CA 1
ATOM 1400 C C . GLY A 1 185 ? -18.648 -2.927 -10.447 1.00 93.19 185 GLY A C 1
ATOM 1401 O O . GLY A 1 185 ? -19.170 -3.826 -9.787 1.00 93.19 185 GLY A O 1
ATOM 1402 N N . LEU A 1 186 ? -17.457 -3.078 -11.036 1.00 92.56 186 LEU A N 1
ATOM 1403 C CA . LEU A 1 186 ? -16.715 -4.339 -10.995 1.00 92.56 186 LEU A CA 1
ATOM 1404 C C . LEU A 1 186 ? -16.330 -4.763 -9.567 1.00 92.56 186 LEU A C 1
ATOM 1406 O O . LEU A 1 186 ? -16.215 -5.958 -9.310 1.00 92.56 186 LEU A O 1
ATOM 1410 N N . VAL A 1 187 ? -16.003 -3.837 -8.654 1.00 92.88 187 VAL A N 1
ATOM 1411 C CA . VAL A 1 187 ? -15.685 -4.169 -7.246 1.00 92.88 187 VAL A CA 1
ATOM 1412 C C . VAL A 1 187 ? -16.935 -4.626 -6.505 1.00 92.88 187 VAL A C 1
ATOM 1414 O O . VAL A 1 187 ? -16.866 -5.631 -5.807 1.00 92.88 187 VAL A O 1
ATOM 1417 N N . ARG A 1 188 ? -18.070 -3.945 -6.686 1.00 94.88 188 ARG A N 1
ATOM 1418 C CA . ARG A 1 188 ? -19.339 -4.325 -6.044 1.00 94.88 188 ARG A CA 1
ATOM 1419 C C . ARG A 1 188 ? -19.820 -5.695 -6.508 1.00 94.88 188 ARG A C 1
ATOM 1421 O O . ARG A 1 188 ? -20.173 -6.517 -5.673 1.00 94.88 188 ARG A O 1
ATOM 1428 N N . GLN A 1 189 ? -19.766 -5.958 -7.814 1.00 95.06 189 GLN A N 1
ATOM 1429 C CA . GLN A 1 189 ? -20.121 -7.267 -8.361 1.00 95.06 189 GLN A CA 1
ATOM 1430 C C . GLN A 1 189 ? -19.216 -8.370 -7.800 1.00 95.06 189 GLN A C 1
ATOM 1432 O O . GLN A 1 189 ? -19.692 -9.429 -7.410 1.00 95.06 189 GLN A O 1
ATOM 1437 N N . GLU A 1 190 ? -17.907 -8.116 -7.727 1.00 94.38 190 GLU A N 1
ATOM 1438 C CA . GLU A 1 190 ? -16.962 -9.063 -7.137 1.00 94.38 190 GLU A CA 1
ATOM 1439 C C . GLU A 1 190 ? -17.260 -9.313 -5.651 1.00 94.38 190 GLU A C 1
ATOM 1441 O O . GLU A 1 190 ? -17.265 -10.464 -5.222 1.00 94.38 190 GLU A O 1
ATOM 1446 N N . ALA A 1 191 ? -17.560 -8.264 -4.880 1.00 94.00 191 ALA A N 1
ATOM 1447 C CA . ALA A 1 191 ? -17.944 -8.392 -3.477 1.00 94.00 191 ALA A CA 1
ATOM 1448 C C . ALA A 1 191 ? -19.219 -9.233 -3.313 1.00 94.00 191 ALA A C 1
ATOM 1450 O O . ALA A 1 191 ? -19.234 -10.139 -2.488 1.00 94.00 191 ALA A O 1
ATOM 1451 N N . GLN A 1 192 ? -20.241 -8.997 -4.142 1.00 96.19 192 GLN A N 1
ATOM 1452 C CA . GLN A 1 192 ? -21.477 -9.780 -4.134 1.00 96.19 192 GLN A CA 1
ATOM 1453 C C . GLN A 1 192 ? -21.210 -11.264 -4.413 1.00 96.19 192 GLN A C 1
ATOM 1455 O O . GLN A 1 192 ? -21.647 -12.118 -3.648 1.00 96.19 192 GLN A O 1
ATOM 1460 N N . VAL A 1 193 ? -20.425 -11.577 -5.449 1.00 95.62 193 VAL A N 1
ATOM 1461 C CA . VAL A 1 193 ? -20.054 -12.966 -5.772 1.00 95.62 193 VAL A CA 1
ATOM 1462 C C . VAL A 1 193 ? -19.299 -13.627 -4.617 1.00 95.62 193 VAL A C 1
ATOM 1464 O O . VAL A 1 193 ? -19.545 -14.792 -4.312 1.00 95.62 193 VAL A O 1
ATOM 1467 N N . LEU A 1 194 ? -18.388 -12.905 -3.958 1.00 92.44 194 LEU A N 1
ATOM 1468 C CA . LEU A 1 194 ? -17.644 -13.434 -2.813 1.00 92.44 194 LEU A CA 1
ATOM 1469 C C . LEU A 1 194 ? -18.537 -13.654 -1.584 1.00 92.44 194 LEU A C 1
ATOM 1471 O O . LEU A 1 194 ? -18.341 -14.643 -0.880 1.00 92.44 194 LEU A O 1
ATOM 1475 N N . THR A 1 195 ? -19.527 -12.791 -1.345 1.00 94.62 195 THR A N 1
ATOM 1476 C CA . THR A 1 195 ? -20.545 -12.988 -0.299 1.00 94.62 195 THR A CA 1
ATOM 1477 C C . THR A 1 195 ? -21.407 -14.215 -0.592 1.00 94.62 195 THR A C 1
ATOM 1479 O O . THR A 1 195 ? -21.565 -15.074 0.273 1.00 94.62 195 THR A O 1
ATOM 1482 N N . ASP A 1 196 ? -21.895 -14.350 -1.826 1.00 94.25 196 ASP A N 1
ATOM 1483 C CA . ASP A 1 196 ? -22.686 -15.509 -2.250 1.00 94.25 196 ASP A CA 1
ATOM 1484 C C . ASP A 1 196 ? -21.881 -16.810 -2.175 1.00 94.25 196 ASP A C 1
ATOM 1486 O O . ASP A 1 196 ? -22.439 -17.878 -1.922 1.00 94.25 196 ASP A O 1
ATOM 1490 N N . LEU A 1 197 ? -20.573 -16.743 -2.433 1.00 93.25 197 LEU A N 1
ATOM 1491 C CA . LEU A 1 197 ? -19.674 -17.880 -2.308 1.00 93.25 197 LEU A CA 1
ATOM 1492 C C . LEU A 1 197 ? -19.421 -18.229 -0.838 1.00 93.25 197 LEU A C 1
ATOM 1494 O O . LEU A 1 197 ? -19.472 -19.407 -0.498 1.00 93.25 197 LEU A O 1
ATOM 1498 N N . SER A 1 198 ? -19.183 -17.249 0.042 1.00 92.00 198 SER A N 1
ATOM 1499 C CA . SER A 1 198 ? -18.924 -17.528 1.463 1.00 92.00 198 SER A CA 1
ATOM 1500 C C . SER A 1 198 ? -20.134 -18.164 2.152 1.00 92.00 198 SER A C 1
ATOM 1502 O O . SER A 1 198 ? -19.960 -19.110 2.918 1.00 92.00 198 SER A O 1
ATOM 1504 N N . ALA A 1 199 ? -21.349 -17.736 1.791 1.00 94.31 199 ALA A N 1
ATOM 1505 C CA . ALA A 1 199 ? -22.603 -18.311 2.280 1.00 94.31 199 ALA A CA 1
ATOM 1506 C C . ALA A 1 199 ? -22.787 -19.794 1.900 1.00 94.31 199 ALA A C 1
ATOM 1508 O O . ALA A 1 199 ? -23.578 -20.502 2.518 1.00 94.31 199 ALA A O 1
ATOM 1509 N N . ARG A 1 200 ? -22.055 -20.286 0.893 1.00 94.19 200 ARG A N 1
ATOM 1510 C CA . ARG A 1 200 ? -22.069 -21.700 0.478 1.00 94.19 200 ARG A CA 1
ATOM 1511 C C . ARG A 1 200 ? -21.022 -22.547 1.197 1.00 94.19 200 ARG A C 1
ATOM 1513 O O . ARG A 1 200 ? -20.968 -23.745 0.943 1.00 94.19 200 ARG A O 1
ATOM 1520 N N . HIS A 1 201 ? -20.193 -21.943 2.051 1.00 90.31 201 HIS A N 1
ATOM 1521 C CA . HIS A 1 201 ? -19.138 -22.615 2.814 1.00 90.31 201 HIS A CA 1
ATOM 1522 C C . HIS A 1 201 ? -18.289 -23.584 1.967 1.00 90.31 201 HIS A C 1
ATOM 1524 O O . HIS A 1 201 ? -18.218 -24.776 2.277 1.00 90.31 201 HIS A O 1
ATOM 1530 N N . PRO A 1 202 ? -17.652 -23.116 0.876 1.00 89.06 202 PRO A N 1
ATOM 1531 C CA . PRO A 1 202 ? -16.817 -23.977 0.052 1.00 89.06 202 PRO A CA 1
ATOM 1532 C C . PRO A 1 202 ? -15.678 -24.558 0.895 1.00 89.06 202 PRO A C 1
ATOM 1534 O O . PRO A 1 202 ? -14.904 -23.826 1.510 1.00 89.06 202 PRO A O 1
ATOM 1537 N N . VAL A 1 203 ? -15.575 -25.886 0.909 1.00 91.56 203 VAL A N 1
ATOM 1538 C CA . VAL A 1 203 ? -14.562 -26.626 1.682 1.00 91.56 203 VAL A CA 1
ATOM 1539 C C . VAL A 1 203 ? -13.318 -26.973 0.864 1.00 91.56 203 VAL A C 1
ATOM 1541 O O . VAL A 1 203 ? -12.314 -27.416 1.415 1.00 91.56 203 VAL A O 1
ATOM 1544 N N . SER A 1 204 ? -13.366 -26.782 -0.455 1.00 89.25 204 SER A N 1
ATOM 1545 C CA . SER A 1 204 ? -12.258 -27.072 -1.359 1.00 89.25 204 SER A CA 1
ATOM 1546 C C . SER A 1 204 ? -12.216 -26.095 -2.532 1.00 89.25 204 SER A C 1
ATOM 1548 O O . SER A 1 204 ? -13.216 -25.481 -2.908 1.00 89.25 204 SER A O 1
ATOM 1550 N N . PHE A 1 205 ? -11.023 -25.939 -3.101 1.00 87.62 205 PHE A N 1
ATOM 1551 C CA . PHE A 1 205 ? -10.777 -25.144 -4.296 1.00 87.62 205 PHE A CA 1
ATOM 1552 C C . PHE A 1 205 ? -9.737 -25.862 -5.154 1.00 87.62 205 PHE A C 1
ATOM 1554 O O . PHE A 1 205 ? -8.641 -26.160 -4.677 1.00 87.62 205 PHE A O 1
ATOM 1561 N N . GLU A 1 206 ? -10.065 -26.126 -6.416 1.00 88.25 206 GLU A N 1
ATOM 1562 C CA . GLU A 1 206 ? -9.114 -26.662 -7.384 1.00 88.25 206 GLU A CA 1
ATOM 1563 C C . GLU A 1 206 ? -8.563 -25.514 -8.230 1.00 88.25 206 GLU A C 1
ATOM 1565 O O . GLU A 1 206 ? -9.285 -24.852 -8.976 1.00 88.25 206 GLU A O 1
ATOM 1570 N N . ALA A 1 207 ? -7.263 -25.251 -8.097 1.00 81.31 207 ALA A N 1
ATOM 1571 C CA . ALA A 1 207 ? -6.596 -24.295 -8.962 1.00 81.31 207 ALA A CA 1
ATOM 1572 C C . ALA A 1 207 ? -6.358 -24.948 -10.332 1.00 81.31 207 ALA A C 1
ATOM 1574 O O . ALA A 1 207 ? -5.774 -26.035 -10.378 1.00 81.31 207 ALA A O 1
ATOM 1575 N N . PRO A 1 208 ? -6.723 -24.293 -11.451 1.00 76.12 208 PRO A N 1
ATOM 1576 C CA . PRO A 1 208 ? -6.376 -24.794 -12.770 1.00 76.12 208 PRO A CA 1
ATOM 1577 C C . PRO A 1 208 ? -4.863 -25.030 -12.852 1.00 76.12 208 PRO A C 1
ATOM 1579 O O . PRO A 1 208 ? -4.093 -24.201 -12.345 1.00 76.12 208 PRO A O 1
ATOM 1582 N N . PRO A 1 209 ? -4.402 -26.118 -13.492 1.00 73.12 209 PRO A N 1
ATOM 1583 C CA . PRO A 1 209 ? -2.979 -26.358 -13.642 1.00 73.12 209 PRO A CA 1
ATOM 1584 C C . PRO A 1 209 ? -2.351 -25.152 -14.346 1.00 73.12 209 PRO A C 1
ATOM 1586 O O . PRO A 1 209 ? -2.767 -24.755 -15.436 1.00 73.12 209 PRO A O 1
ATOM 1589 N N . SER A 1 210 ? -1.350 -24.543 -13.706 1.00 63.06 210 SER A N 1
ATOM 1590 C CA . SER A 1 210 ? -0.589 -23.435 -14.284 1.00 63.06 210 SER A CA 1
ATOM 1591 C C . SER A 1 210 ? 0.251 -23.984 -15.435 1.00 63.06 210 SER A C 1
ATOM 1593 O O . SER A 1 210 ? 1.384 -24.430 -15.262 1.00 63.06 210 SER A O 1
ATOM 1595 N N . GLY A 1 211 ? -0.355 -24.041 -16.621 1.00 52.06 211 GLY A N 1
ATOM 1596 C CA . GLY A 1 211 ? 0.263 -24.595 -17.814 1.00 52.06 211 GLY A CA 1
ATOM 1597 C C . GLY A 1 211 ? 1.612 -23.931 -18.070 1.00 52.06 211 GLY A C 1
ATOM 1598 O O . GLY A 1 211 ? 1.681 -22.750 -18.413 1.00 52.06 211 GLY A O 1
ATOM 1599 N N . ARG A 1 212 ? 2.702 -24.698 -17.940 1.00 49.22 212 ARG A N 1
ATOM 1600 C CA . ARG A 1 212 ? 3.944 -24.381 -18.650 1.00 49.22 212 ARG A CA 1
ATOM 1601 C C . ARG A 1 212 ? 3.569 -24.225 -20.118 1.00 49.22 212 ARG A C 1
ATOM 1603 O O . ARG A 1 212 ? 2.945 -25.125 -20.678 1.00 49.22 212 ARG A O 1
ATOM 1610 N N . ALA A 1 213 ? 3.945 -23.100 -20.721 1.00 48.12 213 ALA A N 1
ATOM 1611 C CA . ALA A 1 213 ? 3.841 -22.908 -22.158 1.00 48.12 213 ALA A CA 1
ATOM 1612 C C . ALA A 1 213 ? 4.421 -24.148 -22.854 1.00 48.12 213 ALA A C 1
ATOM 1614 O O . ALA A 1 213 ? 5.611 -24.444 -22.716 1.00 48.12 213 ALA A O 1
ATOM 1615 N N . ARG A 1 214 ? 3.567 -24.914 -23.544 1.00 39.47 214 ARG A N 1
ATOM 1616 C CA . ARG A 1 214 ? 4.041 -25.947 -24.463 1.00 39.47 214 ARG A CA 1
ATOM 1617 C C . ARG A 1 214 ? 4.874 -25.215 -25.515 1.00 39.47 214 ARG A C 1
ATOM 1619 O O . ARG A 1 214 ? 4.368 -24.238 -26.071 1.00 39.47 214 ARG A O 1
ATOM 1626 N N . PRO A 1 215 ? 6.116 -25.635 -25.802 1.00 38.22 215 PRO A N 1
ATOM 1627 C CA . PRO A 1 215 ? 6.776 -25.148 -26.996 1.00 38.22 215 PRO A CA 1
ATOM 1628 C C . PRO A 1 215 ? 5.872 -25.526 -28.169 1.00 38.22 215 PRO A C 1
ATOM 1630 O O . PRO A 1 215 ? 5.492 -26.689 -28.328 1.00 38.22 215 PRO A O 1
ATOM 1633 N N . VAL A 1 216 ? 5.466 -24.520 -28.939 1.00 43.62 216 VAL A N 1
ATOM 1634 C CA . VAL A 1 216 ? 4.872 -24.725 -30.254 1.00 43.62 216 VAL A CA 1
ATOM 1635 C C . VAL A 1 216 ? 5.969 -25.379 -31.084 1.00 43.62 216 VAL A C 1
ATOM 1637 O O . VAL A 1 216 ? 6.857 -24.707 -31.599 1.00 43.62 216 VAL A O 1
ATOM 1640 N N . VAL A 1 217 ? 5.969 -26.710 -31.141 1.00 41.06 217 VAL A N 1
ATOM 1641 C CA . VAL A 1 217 ? 6.708 -27.430 -32.173 1.00 41.06 217 VAL A CA 1
ATOM 1642 C C . VAL A 1 217 ? 5.977 -27.094 -33.464 1.00 41.06 217 VAL A C 1
ATOM 1644 O O . VAL A 1 217 ? 4.843 -27.527 -33.672 1.00 41.06 217 VAL A O 1
ATOM 1647 N N . GLY A 1 218 ? 6.595 -26.216 -34.253 1.00 37.38 218 GLY A N 1
ATOM 1648 C CA . GLY A 1 218 ? 6.105 -25.795 -35.555 1.00 37.38 218 GLY A CA 1
ATOM 1649 C C . GLY A 1 218 ? 5.766 -27.008 -36.410 1.00 37.38 218 GLY A C 1
ATOM 1650 O O . GLY A 1 218 ? 6.550 -27.951 -36.525 1.00 37.38 218 GLY A O 1
ATOM 1651 N N . GLY A 1 219 ? 4.559 -26.988 -36.962 1.00 34.31 219 GLY A N 1
ATOM 1652 C CA . GLY A 1 219 ? 4.102 -27.996 -37.894 1.00 34.31 219 GLY A CA 1
ATOM 1653 C C . GLY A 1 219 ? 4.826 -27.913 -39.236 1.00 34.31 219 GLY A C 1
ATOM 1654 O O . GLY A 1 219 ? 5.142 -26.835 -39.729 1.00 34.31 219 GLY A O 1
ATOM 1655 N N . ALA A 1 220 ? 4.969 -29.100 -39.822 1.00 35.28 220 ALA A N 1
ATOM 1656 C CA . ALA A 1 220 ? 4.847 -29.380 -41.249 1.00 35.28 220 ALA A CA 1
ATOM 1657 C C . ALA A 1 220 ? 5.902 -28.779 -42.198 1.00 35.28 220 ALA A C 1
ATOM 1659 O O . ALA A 1 220 ? 5.637 -27.855 -42.959 1.00 35.28 220 ALA A O 1
ATOM 1660 N N . GLY A 1 221 ? 7.057 -29.445 -42.263 1.00 31.80 221 GLY A N 1
ATOM 1661 C CA . GLY A 1 221 ? 7.790 -29.618 -43.518 1.00 31.80 221 GLY A CA 1
ATOM 1662 C C . GLY A 1 221 ? 7.346 -30.918 -44.192 1.00 31.80 221 GLY A C 1
ATOM 1663 O O . GLY A 1 221 ? 7.616 -32.010 -43.696 1.00 31.80 221 GLY A O 1
ATOM 1664 N N . THR A 1 222 ? 6.621 -30.798 -45.297 1.00 40.84 222 THR A N 1
ATOM 1665 C CA . THR A 1 222 ? 6.270 -31.871 -46.232 1.00 40.84 222 THR A CA 1
ATOM 1666 C C . THR A 1 222 ? 7.512 -32.350 -46.996 1.00 40.84 222 THR A C 1
ATOM 1668 O O . THR A 1 222 ? 8.297 -31.532 -47.464 1.00 40.84 222 THR A O 1
ATOM 1671 N N . GLY A 1 223 ? 7.689 -33.668 -47.185 1.00 29.52 223 GLY A N 1
ATOM 1672 C CA . GLY A 1 223 ? 8.777 -34.155 -48.048 1.00 29.52 223 GLY A CA 1
ATOM 1673 C C . GLY A 1 223 ? 9.109 -35.652 -48.030 1.00 29.52 223 GLY A C 1
ATOM 1674 O O . GLY A 1 223 ? 10.150 -36.031 -47.526 1.00 29.52 223 GLY A O 1
ATOM 1675 N N . ARG A 1 224 ? 8.253 -36.458 -48.676 1.00 34.25 224 ARG A N 1
ATOM 1676 C CA . ARG A 1 224 ? 8.551 -37.665 -49.493 1.00 34.25 224 ARG A CA 1
ATOM 1677 C C . ARG A 1 224 ? 9.366 -38.854 -48.922 1.00 34.25 224 ARG A C 1
ATOM 1679 O O . ARG A 1 224 ? 10.576 -38.817 -48.778 1.00 34.25 224 ARG A O 1
ATOM 1686 N N . HIS A 1 225 ? 8.660 -39.991 -48.841 1.00 30.70 225 HIS A N 1
ATOM 1687 C CA . HIS A 1 225 ? 8.946 -41.292 -49.485 1.00 30.70 225 HIS A CA 1
ATOM 1688 C C . HIS A 1 225 ? 10.397 -41.641 -49.900 1.00 30.70 225 HIS A C 1
ATOM 1690 O O . HIS A 1 225 ? 10.860 -41.168 -50.935 1.00 30.70 225 HIS A O 1
ATOM 1696 N N . ARG A 1 226 ? 10.989 -42.672 -49.272 1.00 33.88 226 ARG A N 1
ATOM 1697 C CA . ARG A 1 226 ? 11.103 -44.072 -49.773 1.00 33.88 226 ARG A CA 1
ATOM 1698 C C . ARG A 1 226 ? 12.100 -44.885 -48.927 1.00 33.88 226 ARG A C 1
ATOM 1700 O O . ARG A 1 226 ? 13.205 -44.418 -48.727 1.00 33.88 226 ARG A O 1
ATOM 1707 N N . SER A 1 227 ? 11.689 -46.126 -48.610 1.00 32.66 227 SER A N 1
ATOM 1708 C CA . SER A 1 227 ? 12.462 -47.394 -48.521 1.00 32.66 227 SER A CA 1
ATOM 1709 C C . SER A 1 227 ? 13.714 -47.454 -47.616 1.00 32.66 227 SER A C 1
ATOM 1711 O O . SER A 1 227 ? 14.464 -46.508 -47.513 1.00 32.66 227 SER A O 1
ATOM 1713 N N . ALA A 1 228 ? 14.080 -48.548 -46.953 1.00 34.97 228 ALA A N 1
ATOM 1714 C CA . ALA A 1 228 ? 13.643 -49.931 -47.015 1.00 34.97 228 ALA A CA 1
ATOM 1715 C C . ALA A 1 228 ? 13.978 -50.621 -45.682 1.00 34.97 228 ALA A C 1
ATOM 1717 O O . ALA A 1 228 ? 14.963 -50.308 -45.019 1.00 34.97 228 ALA A O 1
ATOM 1718 N N . ASN A 1 229 ? 13.148 -51.598 -45.342 1.00 33.28 229 ASN A N 1
ATOM 1719 C CA . ASN A 1 229 ? 13.339 -52.569 -44.279 1.00 33.28 229 ASN A CA 1
ATOM 1720 C C . ASN A 1 229 ? 14.455 -53.558 -44.673 1.00 33.28 229 ASN A C 1
ATOM 1722 O O . ASN A 1 229 ? 14.398 -54.106 -45.777 1.00 33.28 229 ASN A O 1
ATOM 1726 N N . ARG A 1 230 ? 15.431 -53.816 -43.791 1.00 34.31 230 ARG A N 1
ATOM 1727 C CA . ARG A 1 230 ? 16.239 -55.051 -43.790 1.00 34.31 230 ARG A CA 1
ATOM 1728 C C . ARG A 1 230 ? 16.932 -55.275 -42.438 1.00 34.31 230 ARG A C 1
ATOM 1730 O O . ARG A 1 230 ? 17.894 -54.602 -42.103 1.00 34.31 230 ARG A O 1
ATOM 1737 N N . THR A 1 231 ? 16.407 -56.281 -41.736 1.00 31.61 231 THR A N 1
ATOM 1738 C CA . THR A 1 231 ? 17.101 -57.351 -40.985 1.00 31.61 231 THR A CA 1
ATOM 1739 C C . THR A 1 231 ? 18.122 -57.008 -39.887 1.00 31.61 231 THR A C 1
ATOM 1741 O O . THR A 1 231 ? 19.214 -56.518 -40.138 1.00 31.61 231 THR A O 1
ATOM 1744 N N . ALA A 1 232 ? 17.746 -57.433 -38.673 1.00 33.19 232 ALA A N 1
ATOM 1745 C CA . ALA A 1 232 ? 18.542 -57.711 -37.468 1.00 33.19 232 ALA A CA 1
ATOM 1746 C C . ALA A 1 232 ? 19.591 -58.843 -37.699 1.00 33.19 232 ALA A C 1
ATOM 1748 O O . ALA A 1 232 ? 19.728 -59.263 -38.849 1.00 33.19 232 ALA A O 1
ATOM 1749 N N . PRO A 1 233 ? 20.239 -59.477 -36.684 1.00 47.88 233 PRO A N 1
ATOM 1750 C CA . PRO A 1 233 ? 20.323 -59.223 -35.231 1.00 47.88 233 PRO A CA 1
ATOM 1751 C C . PRO A 1 233 ? 21.760 -59.371 -34.648 1.00 47.88 233 PRO A C 1
ATOM 1753 O O . PRO A 1 233 ? 22.682 -59.796 -35.336 1.00 47.88 233 PRO A O 1
ATOM 1756 N N . GLY A 1 234 ? 21.940 -59.160 -33.334 1.00 2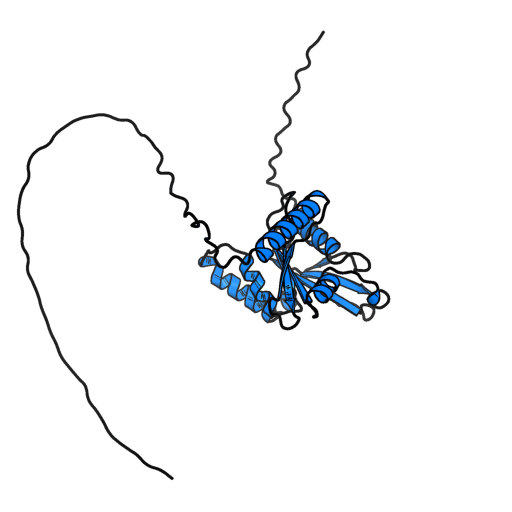8.42 234 GLY A N 1
ATOM 1757 C CA . GLY A 1 234 ? 23.005 -59.872 -32.607 1.00 28.42 234 GLY A CA 1
ATOM 1758 C C . GLY A 1 234 ? 23.555 -59.233 -31.330 1.00 28.42 234 GLY A C 1
ATOM 1759 O O . GLY A 1 234 ? 24.237 -58.226 -31.410 1.00 28.42 234 GLY A O 1
ATOM 1760 N N . ARG A 1 235 ? 23.311 -59.932 -30.203 1.00 32.84 235 ARG A N 1
ATOM 1761 C CA . ARG A 1 235 ? 24.249 -60.323 -29.114 1.00 32.84 235 ARG A CA 1
ATOM 1762 C C . ARG A 1 235 ? 25.136 -59.210 -28.512 1.00 32.84 235 ARG A C 1
ATOM 1764 O O . ARG A 1 235 ? 25.906 -58.590 -29.215 1.00 32.84 235 ARG A O 1
ATOM 1771 N N . GLY A 1 236 ? 25.205 -58.968 -27.205 1.00 27.30 236 GLY A N 1
ATOM 1772 C CA . GLY A 1 236 ? 25.007 -59.824 -26.035 1.00 27.30 236 GLY A CA 1
ATOM 1773 C C . GLY A 1 236 ? 26.137 -59.556 -25.018 1.00 27.30 236 GLY A C 1
ATOM 1774 O O . GLY A 1 236 ? 27.212 -59.123 -25.424 1.00 27.30 236 GLY A O 1
ATOM 1775 N N . ARG A 1 237 ? 25.886 -59.915 -23.747 1.00 35.59 237 ARG A N 1
ATOM 1776 C CA . ARG A 1 237 ? 26.796 -59.989 -22.571 1.00 35.59 237 ARG A CA 1
ATOM 1777 C C . ARG A 1 237 ? 27.054 -58.660 -21.846 1.00 35.59 237 ARG A C 1
ATOM 1779 O O . ARG A 1 237 ? 27.511 -57.705 -22.451 1.00 35.59 237 ARG A O 1
ATOM 1786 N N . GLU A 1 238 ? 26.608 -58.461 -20.602 1.00 33.00 238 GLU A N 1
ATOM 1787 C CA . GLU A 1 238 ? 26.910 -59.140 -19.315 1.00 33.00 238 GLU A CA 1
ATOM 1788 C C . GLU A 1 238 ? 28.370 -59.083 -18.838 1.00 33.00 238 GLU A C 1
ATOM 1790 O O . GLU A 1 238 ? 29.301 -59.301 -19.607 1.00 33.00 238 GLU A O 1
ATOM 1795 N N . HIS A 1 239 ? 28.466 -58.925 -17.507 1.00 35.25 239 HIS A N 1
ATOM 1796 C CA . HIS A 1 239 ? 29.595 -59.010 -16.568 1.00 35.25 239 HIS A CA 1
ATOM 1797 C C . HIS A 1 239 ? 30.248 -57.683 -16.148 1.00 35.25 239 HIS A C 1
ATOM 1799 O O . HIS A 1 239 ? 30.504 -56.817 -16.967 1.00 35.25 239 HIS A O 1
ATOM 1805 N N . ALA A 1 240 ? 30.652 -57.464 -14.894 1.00 35.12 240 ALA A N 1
ATOM 1806 C CA . ALA A 1 240 ? 30.343 -58.061 -13.594 1.00 35.12 240 ALA A CA 1
ATOM 1807 C C . ALA A 1 240 ? 31.071 -57.212 -12.524 1.00 35.12 240 ALA A C 1
ATOM 1809 O O . ALA A 1 240 ? 32.158 -56.702 -12.765 1.00 35.12 240 ALA A O 1
ATOM 1810 N N . THR A 1 241 ? 30.463 -57.109 -11.342 1.00 37.41 241 THR A N 1
ATOM 1811 C CA . THR A 1 241 ? 31.062 -57.091 -9.989 1.00 37.41 241 THR A CA 1
ATOM 1812 C C . THR A 1 241 ? 32.510 -56.613 -9.761 1.00 37.41 241 THR A C 1
ATOM 1814 O O . THR A 1 241 ? 33.455 -57.268 -10.195 1.00 37.41 241 THR A O 1
ATOM 1817 N N . ARG A 1 242 ? 32.695 -55.715 -8.775 1.00 39.62 242 ARG A N 1
ATOM 1818 C CA . ARG A 1 242 ? 33.585 -56.013 -7.630 1.00 39.62 242 ARG A CA 1
ATOM 1819 C C . ARG A 1 242 ? 33.307 -55.174 -6.374 1.00 39.62 242 ARG A C 1
ATOM 1821 O O . ARG A 1 242 ? 33.308 -53.952 -6.395 1.00 39.62 242 ARG A O 1
ATOM 1828 N N . ARG A 1 243 ? 33.112 -55.908 -5.274 1.00 38.19 243 ARG A N 1
ATOM 1829 C CA . ARG A 1 243 ? 33.143 -55.508 -3.858 1.00 38.19 243 ARG A CA 1
ATOM 1830 C C . ARG A 1 243 ? 34.550 -55.085 -3.399 1.00 38.19 243 ARG A C 1
ATOM 1832 O O . ARG A 1 243 ? 35.521 -55.712 -3.817 1.00 38.19 243 ARG A O 1
ATOM 1839 N N . ARG A 1 244 ? 34.611 -54.197 -2.398 1.00 37.94 244 ARG A N 1
ATOM 1840 C CA . ARG A 1 244 ? 35.389 -54.276 -1.127 1.00 37.94 244 ARG A CA 1
ATOM 1841 C C . ARG A 1 244 ? 35.011 -53.025 -0.308 1.00 37.94 244 ARG A C 1
ATOM 1843 O O . ARG A 1 244 ? 35.084 -51.941 -0.858 1.00 37.94 244 ARG A O 1
ATOM 1850 N N . ALA A 1 245 ? 34.372 -53.068 0.863 1.00 35.53 245 ALA A N 1
ATOM 1851 C CA . ALA A 1 245 ? 34.617 -53.754 2.141 1.00 35.53 245 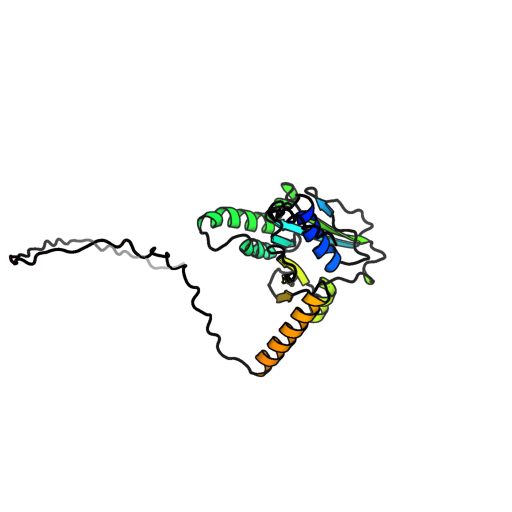ALA A CA 1
ATOM 1852 C C . ALA A 1 245 ? 35.734 -53.129 3.003 1.00 35.53 245 ALA A C 1
ATOM 1854 O O . ALA A 1 245 ? 36.897 -53.149 2.611 1.00 35.53 245 ALA A O 1
ATOM 1855 N N . GLY A 1 246 ? 35.324 -52.718 4.213 1.00 33.56 246 GLY A N 1
ATOM 1856 C CA . GLY A 1 246 ? 36.128 -52.517 5.427 1.00 33.56 246 GLY A CA 1
ATOM 1857 C C . GLY A 1 246 ? 36.414 -51.050 5.759 1.00 33.56 246 GLY A C 1
ATOM 1858 O O . GLY A 1 246 ? 36.666 -50.268 4.858 1.00 33.56 246 GLY A O 1
ATOM 1859 N N . ALA A 1 247 ? 36.447 -50.585 7.004 1.00 35.28 247 ALA A N 1
ATOM 1860 C CA . ALA A 1 247 ? 36.134 -51.107 8.338 1.00 35.28 247 ALA A CA 1
ATOM 1861 C C . ALA A 1 247 ? 36.409 -49.925 9.303 1.00 35.28 247 ALA A C 1
ATOM 1863 O O . ALA A 1 247 ? 37.246 -49.086 8.976 1.00 35.28 247 ALA A O 1
ATOM 1864 N N . GLY A 1 248 ? 35.785 -49.873 10.486 1.00 32.53 248 GLY A N 1
ATOM 1865 C CA . GLY A 1 248 ? 36.354 -49.111 11.612 1.00 32.53 248 GLY A CA 1
ATOM 1866 C C . GLY A 1 248 ? 35.401 -48.226 12.421 1.00 32.53 248 GLY A C 1
ATOM 1867 O O . GLY A 1 248 ? 35.425 -47.010 12.305 1.00 32.53 248 GLY A O 1
ATOM 1868 N N . ALA A 1 249 ? 34.637 -48.847 13.312 1.00 39.41 249 ALA A N 1
ATOM 1869 C CA . ALA A 1 249 ? 34.408 -48.363 14.682 1.00 39.41 249 ALA A CA 1
ATOM 1870 C C . ALA A 1 249 ? 35.022 -49.443 15.617 1.00 39.41 249 ALA A C 1
ATOM 1872 O O . ALA A 1 249 ? 35.286 -50.531 15.089 1.00 39.41 249 ALA A O 1
ATOM 1873 N N . PRO A 1 250 ? 35.229 -49.268 16.945 1.00 51.34 250 PRO A N 1
ATOM 1874 C CA . PRO A 1 250 ? 34.697 -48.235 17.846 1.00 51.34 250 PRO A CA 1
ATOM 1875 C C . PRO A 1 250 ? 35.716 -47.683 18.882 1.00 51.34 250 PRO A C 1
ATOM 1877 O O . PRO A 1 250 ? 36.821 -48.190 19.033 1.00 51.34 250 PRO A O 1
ATOM 1880 N N . GLY A 1 251 ? 35.313 -46.682 19.671 1.00 40.03 251 GLY A N 1
ATOM 1881 C CA . GLY A 1 251 ? 36.053 -46.247 20.861 1.00 40.03 251 GLY A CA 1
ATOM 1882 C C . GLY A 1 251 ? 35.136 -45.570 21.877 1.00 40.03 251 GLY A C 1
ATOM 1883 O O . GLY A 1 251 ? 34.800 -44.401 21.728 1.00 40.03 251 GLY A O 1
ATOM 1884 N N . ARG A 1 252 ? 34.706 -46.338 22.884 1.00 46.31 252 ARG A N 1
ATOM 1885 C CA . ARG A 1 252 ? 34.049 -45.879 24.117 1.00 46.31 252 ARG A CA 1
ATOM 1886 C C . ARG A 1 252 ? 35.118 -45.570 25.173 1.00 46.31 252 ARG A C 1
ATOM 1888 O O . ARG A 1 252 ? 36.011 -46.384 25.340 1.00 46.31 252 ARG A O 1
ATOM 1895 N N . HIS A 1 253 ? 34.947 -44.483 25.919 1.00 46.75 253 HIS A N 1
ATOM 1896 C CA . HIS A 1 253 ? 35.256 -44.284 27.350 1.00 46.75 253 HIS A CA 1
ATOM 1897 C C . HIS A 1 253 ? 34.641 -42.906 27.678 1.00 46.75 253 HIS A C 1
ATOM 1899 O O . HIS A 1 253 ? 34.871 -41.965 26.932 1.00 46.75 253 HIS A O 1
ATOM 1905 N N . GLY A 1 254 ? 33.733 -42.704 28.631 1.00 39.16 254 GLY A N 1
ATOM 1906 C CA . GLY A 1 254 ? 33.585 -43.306 29.953 1.00 39.16 254 GLY A CA 1
ATOM 1907 C C . GLY A 1 254 ? 33.894 -42.206 30.974 1.00 39.16 254 GLY A C 1
ATOM 1908 O O . GLY A 1 254 ? 35.030 -41.749 31.011 1.00 39.16 254 GLY A O 1
ATOM 1909 N N . GLY A 1 255 ? 32.900 -41.759 31.749 1.00 43.47 255 GLY A N 1
ATOM 1910 C CA . GLY A 1 255 ? 33.104 -40.759 32.802 1.00 43.47 255 GLY A CA 1
ATOM 1911 C C . GLY A 1 255 ? 31.828 -40.062 33.271 1.00 43.47 255 GLY A C 1
ATOM 1912 O O . GLY A 1 255 ? 31.626 -38.891 32.975 1.00 43.47 255 GLY A O 1
ATOM 1913 N N . GLU A 1 256 ? 30.978 -40.797 33.991 1.00 45.88 256 GLU A N 1
ATOM 1914 C CA . GLU A 1 256 ? 30.061 -40.245 34.999 1.00 45.88 256 GLU A CA 1
ATOM 1915 C C . GLU A 1 256 ? 30.901 -39.550 36.091 1.00 45.88 256 GLU A C 1
ATOM 1917 O O . GLU A 1 256 ? 31.974 -40.031 36.447 1.00 45.88 256 GLU A O 1
ATOM 1922 N N . GLY A 1 257 ? 30.503 -38.383 36.589 1.00 36.62 257 GLY A N 1
ATOM 1923 C CA . GLY A 1 257 ? 29.733 -38.315 37.831 1.00 36.62 257 GLY A CA 1
ATOM 1924 C C . GLY A 1 257 ? 30.073 -37.047 38.640 1.00 36.62 257 GLY A C 1
ATOM 1925 O O . GLY A 1 257 ? 31.009 -36.337 38.280 1.00 36.62 257 GLY A O 1
ATOM 1926 N N . PRO A 1 258 ? 29.289 -36.730 39.686 1.00 64.62 258 PRO A N 1
ATOM 1927 C CA . PRO A 1 258 ? 28.818 -35.372 39.963 1.00 64.62 258 PRO A CA 1
ATOM 1928 C C . PRO A 1 258 ? 29.468 -34.696 41.183 1.00 64.62 258 PRO A C 1
ATOM 1930 O O . PRO A 1 258 ? 30.041 -35.359 42.046 1.00 64.62 258 PRO A O 1
ATOM 1933 N N . GLY A 1 259 ? 29.287 -33.376 41.267 1.00 46.22 259 GLY A N 1
ATOM 1934 C CA . GLY A 1 259 ? 29.568 -32.523 42.424 1.00 46.22 259 GLY A CA 1
ATOM 1935 C C . GLY A 1 259 ? 29.037 -31.120 42.184 1.00 46.22 259 GLY A C 1
ATOM 1936 O O . GLY A 1 259 ? 29.473 -30.523 41.176 1.00 46.22 259 GLY A O 1
#

Radius of gyration: 30.8 Å; chains: 1; bounding box: 59×82×99 Å

Secondary structure (DSSP, 8-state):
---PPPPPPP---TT---HHHHHHHHHHHHHHHS-TTSPPPEEESS-----TTEEEEEEEEEES-TTS--EEEESS-GGGGGGGGGGS-S-GGGHHHHHHHHHHHHTTGGGTTT--EEEEEEEGGGGGG---HHHHHHHHHTS-EEEEEE--S--TTPPPEEEEEETT--EEEEEE---SHHHHHHHHHHHHHHHHHHTT------PPP--------------------------------------------------

pLDDT: mean 73.76, std 22.95, range [27.3, 97.0]

Sequence (259 aa):
MTVTRATPATNTDPSAESPGASASYASEVARLLWPEPWTAPVVSRIRRRQGAAHVSSREAYVFPSTRRPRVLVPADVPASAAMVRRLGGSSRALAPVRGLLERSVRSRAFALTGWPMLQQSVESGSADRADSIERHLSERFGTDVRVGVILGTRRANQKPVLQVFDLSGEVLGFAKVGHNELTAGLVRQEAQVLTDLSARHPVSFEAPPSGRARPVVGGAGTGRHRSANRTAPGRGREHATRRRAGAGAPGRHGGEGPG